Protein AF-A0A383CXU4-F1 (afdb_monomer_lite)

Sequence (228 aa):
MKMREMKRVTFDVVHLIDRSMSAETKAWETLIGTWTAPSATQWEKGAYRRKTITPYTEVFELFDAEGKVIDRQKKPLSIEVINGINYFTIYPPNNEASFPFKIVDGKWYENMRGMLSNNSEKPDQFLVYKKTDQPVFSDKSSFTKKGEDVELVKAIIENYAAGKIDDYLALFTKDAKVTHNNNEPITISELAKTHRVHHEQIAGPVKILSSNYEVVATANGNKYGHAW

Foldseek 3Di:
DDDDDDDDDDDDCPDDDPLVPDPQSVVLVLPAAKWKFADPPDPADQKIKMWHDDVQKIWIFTAHN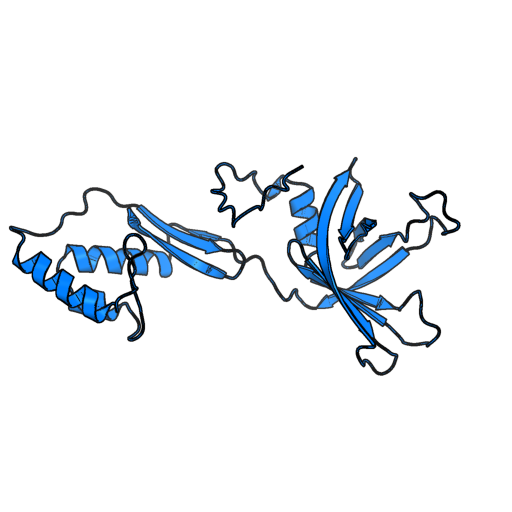VGDTPDIDIWGKGWDQDPNWIWIWTDDVPDIDIWTWDDDPQKIWTADCCCPDPDPGPRPDTGIIHRDGGHPFAQPWDKDQDDDVLVLLVQLVVCLQQLVLVSNLVSDDQADWDDDPPDDIDTSVVVSVVSNVVVVPDPDTRDDPDWGWMWTAGRRGDIDIDID

Structure (mmCIF, N/CA/C/O backbone):
data_AF-A0A383CXU4-F1
#
_entry.id   AF-A0A383CXU4-F1
#
loop_
_atom_site.group_PDB
_atom_site.id
_atom_site.type_symbol
_atom_site.label_atom_id
_atom_site.label_alt_id
_atom_site.label_comp_id
_atom_site.label_asym_id
_atom_site.label_entity_id
_atom_site.label_seq_id
_atom_site.pdbx_PDB_ins_code
_atom_site.Cartn_x
_atom_site.Cartn_y
_atom_site.Cartn_z
_atom_site.occupancy
_atom_site.B_iso_or_equiv
_atom_site.auth_seq_id
_atom_site.auth_comp_id
_atom_site.auth_asym_id
_atom_site.auth_atom_id
_atom_site.pdbx_PDB_model_num
ATOM 1 N N . MET A 1 1 ? -0.195 38.618 -5.626 1.00 40.38 1 MET A N 1
ATOM 2 C CA . MET A 1 1 ? -0.804 37.304 -5.929 1.00 40.38 1 MET A CA 1
ATOM 3 C C . MET A 1 1 ? -0.620 36.423 -4.695 1.00 40.38 1 MET A C 1
ATOM 5 O O . MET A 1 1 ? 0.516 36.138 -4.350 1.00 40.38 1 MET A O 1
ATOM 9 N N . LYS A 1 2 ? -1.681 36.116 -3.934 1.00 39.12 2 LYS A N 1
ATOM 10 C CA . LYS A 1 2 ? -1.573 35.263 -2.732 1.00 39.12 2 LYS A CA 1
ATOM 11 C C . LYS A 1 2 ? -1.639 33.798 -3.173 1.00 39.12 2 LYS A C 1
ATOM 13 O O . LYS A 1 2 ? -2.668 33.392 -3.710 1.00 39.12 2 LYS A O 1
ATOM 18 N N . MET A 1 3 ? -0.566 33.031 -2.967 1.00 41.12 3 MET A N 1
ATOM 19 C CA . MET A 1 3 ? -0.621 31.573 -3.111 1.00 41.12 3 MET A CA 1
ATOM 20 C C . MET A 1 3 ? -1.602 31.013 -2.080 1.00 41.12 3 MET A C 1
ATOM 22 O O . MET A 1 3 ? -1.516 31.341 -0.897 1.00 41.12 3 MET A O 1
ATOM 26 N N . ARG A 1 4 ? -2.566 30.212 -2.540 1.00 47.22 4 ARG A N 1
ATOM 27 C CA . ARG A 1 4 ? -3.475 29.481 -1.656 1.00 47.22 4 ARG A CA 1
ATOM 28 C C . ARG A 1 4 ? -2.710 28.285 -1.099 1.00 47.22 4 ARG A C 1
ATOM 30 O O . ARG A 1 4 ? -2.262 27.433 -1.857 1.00 47.22 4 ARG A O 1
ATOM 37 N N . GLU A 1 5 ? -2.548 28.252 0.213 1.00 42.78 5 GLU A N 1
ATOM 38 C CA . GLU A 1 5 ? -1.997 27.109 0.932 1.00 42.78 5 GLU A CA 1
ATOM 39 C C . GLU A 1 5 ? -3.041 25.981 0.924 1.00 42.78 5 GLU A C 1
ATOM 41 O O . GLU A 1 5 ? -4.148 26.152 1.440 1.00 42.78 5 GLU A O 1
ATOM 46 N N . MET A 1 6 ? -2.728 24.838 0.307 1.00 41.59 6 MET A N 1
ATOM 47 C CA . MET A 1 6 ? -3.562 23.643 0.445 1.00 41.59 6 MET A CA 1
ATOM 48 C C . MET A 1 6 ? -3.281 23.007 1.806 1.00 41.59 6 MET A C 1
ATOM 50 O O . MET A 1 6 ? -2.267 22.340 2.001 1.00 41.59 6 MET A O 1
ATOM 54 N N . LYS A 1 7 ? -4.196 23.209 2.756 1.00 45.53 7 LYS A N 1
ATOM 55 C CA . LYS A 1 7 ? -4.270 22.386 3.969 1.00 45.53 7 LYS A CA 1
ATOM 56 C C . LYS A 1 7 ? -4.818 21.010 3.600 1.00 45.53 7 LYS A C 1
ATOM 58 O O . LYS A 1 7 ? -5.595 20.907 2.655 1.00 45.53 7 LYS A O 1
ATOM 63 N N . ARG A 1 8 ? -4.393 19.978 4.342 1.00 43.72 8 ARG A N 1
ATOM 64 C CA . ARG A 1 8 ? -4.771 18.560 4.189 1.00 43.72 8 ARG A CA 1
ATOM 65 C C . ARG A 1 8 ? -6.205 18.418 3.666 1.00 43.72 8 ARG A C 1
ATOM 67 O O . ARG A 1 8 ? -7.156 18.656 4.404 1.00 43.72 8 ARG A O 1
ATOM 74 N N . VAL A 1 9 ? -6.333 18.055 2.393 1.00 43.28 9 VAL A N 1
ATOM 75 C CA . VAL A 1 9 ? -7.623 17.777 1.764 1.00 43.28 9 VAL A CA 1
ATOM 76 C C . VAL A 1 9 ? -7.917 16.306 2.014 1.00 43.28 9 VAL A C 1
ATOM 78 O O . VAL A 1 9 ? -7.207 15.431 1.520 1.00 43.28 9 VAL A O 1
ATOM 81 N N . THR A 1 10 ? -8.917 16.033 2.844 1.00 41.75 10 THR A N 1
ATOM 82 C CA . THR A 1 10 ? -9.491 14.694 2.957 1.00 41.75 10 THR A CA 1
ATOM 83 C C . THR A 1 10 ? -10.490 14.562 1.820 1.00 41.75 10 THR A C 1
ATOM 85 O O . THR A 1 10 ? -11.458 15.317 1.767 1.00 41.75 10 THR A O 1
ATOM 88 N N . PHE A 1 11 ? -10.221 13.669 0.875 1.00 42.12 11 PHE A N 1
ATOM 89 C CA . PHE A 1 11 ? -11.180 13.333 -0.168 1.00 42.12 11 PHE A CA 1
ATOM 90 C C . PHE A 1 11 ? -11.972 12.115 0.292 1.00 42.12 11 PHE A C 1
ATOM 92 O O . PHE A 1 11 ? -11.375 11.071 0.558 1.00 42.12 11 PHE A O 1
ATOM 99 N N . ASP A 1 12 ? -13.295 12.233 0.345 1.00 40.62 12 ASP A N 1
ATOM 100 C CA . ASP A 1 12 ? -14.159 11.060 0.318 1.00 40.62 12 ASP A CA 1
ATOM 101 C C . ASP A 1 12 ? -14.218 10.570 -1.128 1.00 40.62 12 ASP A C 1
ATOM 103 O O . ASP A 1 12 ? -14.519 11.326 -2.056 1.00 40.62 12 ASP A O 1
ATOM 107 N N . VAL A 1 13 ? -13.869 9.306 -1.351 1.00 45.97 13 VAL A N 1
ATOM 108 C CA . VAL A 1 13 ? -13.960 8.702 -2.681 1.00 45.97 13 VAL A CA 1
ATOM 109 C C . VAL A 1 13 ? -15.434 8.408 -2.957 1.00 45.97 13 VAL A C 1
ATOM 111 O O . VAL A 1 13 ? -15.958 7.380 -2.547 1.00 45.97 13 VAL A O 1
ATOM 114 N N . VAL A 1 14 ? -16.112 9.330 -3.642 1.00 41.16 14 VAL A N 1
ATOM 115 C CA . VAL A 1 14 ? -17.551 9.221 -3.967 1.00 41.16 14 VAL A CA 1
ATOM 116 C C . VAL A 1 14 ? -17.804 8.288 -5.162 1.00 41.16 14 VAL A C 1
ATOM 118 O O . VAL A 1 14 ? -18.899 7.756 -5.329 1.00 41.16 14 VAL A O 1
ATOM 121 N N . HIS A 1 15 ? -16.787 8.056 -5.995 1.00 36.00 15 HIS A N 1
ATOM 122 C CA . HIS A 1 15 ? -16.861 7.153 -7.139 1.00 36.00 15 HIS A CA 1
ATOM 123 C C . HIS A 1 15 ? -15.504 6.475 -7.341 1.00 36.00 15 HIS A C 1
ATOM 125 O O . HIS A 1 15 ? -14.512 7.137 -7.650 1.00 36.00 15 HIS A O 1
ATOM 131 N N . LEU A 1 16 ? -15.449 5.159 -7.144 1.00 47.00 16 LEU A N 1
ATOM 132 C CA . LEU A 1 16 ? -14.298 4.349 -7.519 1.00 47.00 16 LEU A CA 1
ATOM 133 C C . LEU A 1 16 ? -14.639 3.715 -8.869 1.00 47.00 16 LEU A C 1
ATOM 135 O O . LEU A 1 16 ? -15.563 2.909 -8.955 1.00 47.00 16 LEU A O 1
ATOM 139 N N . ILE A 1 17 ? -13.925 4.097 -9.927 1.00 49.59 17 ILE A N 1
ATOM 140 C CA . ILE A 1 17 ? -13.972 3.339 -11.180 1.00 49.59 17 ILE A CA 1
ATOM 141 C C . ILE A 1 17 ? -13.478 1.930 -10.842 1.00 49.59 17 ILE A C 1
ATOM 143 O O . ILE A 1 17 ? -12.536 1.791 -10.054 1.00 49.59 17 ILE A O 1
ATOM 147 N N . ASP A 1 18 ? -14.107 0.896 -11.403 1.00 54.31 18 ASP A N 1
ATOM 148 C CA . ASP A 1 18 ? -13.578 -0.461 -11.308 1.00 54.31 18 ASP A CA 1
ATOM 149 C C . ASP A 1 18 ? -12.102 -0.434 -11.729 1.00 54.31 18 ASP A C 1
ATOM 151 O O . ASP A 1 18 ? -11.756 -0.142 -12.877 1.00 54.31 18 ASP A O 1
ATOM 155 N N . ARG A 1 19 ? -11.226 -0.685 -10.754 1.00 53.38 19 ARG A N 1
ATOM 156 C CA . ARG A 1 19 ? -9.771 -0.650 -10.910 1.00 53.38 19 ARG A CA 1
ATOM 157 C C . ARG A 1 19 ? -9.307 -1.590 -12.022 1.00 53.38 19 ARG A C 1
ATOM 159 O O . ARG A 1 19 ? -8.333 -1.285 -12.704 1.00 53.38 19 ARG A O 1
ATOM 166 N N . SER A 1 20 ? -10.061 -2.659 -12.286 1.00 55.91 20 SER A N 1
ATOM 167 C CA . SER A 1 20 ? -9.798 -3.597 -13.378 1.00 55.91 20 SER A CA 1
ATOM 168 C C . SER A 1 20 ? -10.057 -3.016 -14.780 1.00 55.91 20 SER A C 1
ATOM 170 O O . SER A 1 20 ? -9.656 -3.622 -15.780 1.00 55.91 20 SER A O 1
ATOM 172 N N . MET A 1 21 ? -10.673 -1.833 -14.888 1.00 63.06 21 MET A N 1
ATOM 173 C CA . MET A 1 21 ? -10.934 -1.156 -16.163 1.00 63.06 21 MET A CA 1
ATOM 174 C C . MET A 1 21 ? -9.994 0.018 -16.467 1.00 63.06 21 MET A C 1
ATOM 176 O O . MET A 1 21 ? -9.895 0.405 -17.630 1.00 63.06 21 MET A O 1
ATOM 180 N N . SER A 1 22 ? -9.275 0.572 -15.484 1.00 78.00 22 SER A N 1
ATOM 181 C CA . SER A 1 22 ? -8.334 1.680 -15.728 1.00 78.00 22 SER A CA 1
ATOM 182 C C . SER A 1 22 ? -7.013 1.159 -16.298 1.00 78.00 22 SER A C 1
ATOM 184 O O . SER A 1 22 ? -6.360 0.284 -15.722 1.00 78.00 22 SER A O 1
ATOM 186 N N . ALA A 1 23 ? -6.601 1.717 -17.438 1.00 81.88 23 ALA A N 1
ATOM 187 C CA . ALA A 1 23 ? -5.325 1.389 -18.067 1.00 81.88 23 ALA A CA 1
ATOM 188 C C . ALA A 1 23 ? -4.143 1.789 -17.168 1.00 81.88 23 ALA A C 1
ATOM 190 O O . ALA A 1 23 ? -3.175 1.042 -17.045 1.00 81.88 23 ALA A O 1
ATOM 191 N N . GLU A 1 24 ? -4.265 2.918 -16.472 1.00 83.81 24 GLU A N 1
ATOM 192 C CA . GLU A 1 24 ? -3.296 3.416 -15.498 1.00 83.81 24 GLU A CA 1
ATOM 193 C C . GLU A 1 24 ? -3.187 2.473 -14.303 1.00 83.81 24 GLU A C 1
ATOM 195 O O . GLU A 1 24 ? -2.087 2.196 -13.838 1.00 83.81 24 GLU A O 1
ATOM 200 N N . THR A 1 25 ? -4.311 1.934 -13.825 1.00 81.12 25 THR A N 1
ATOM 201 C CA . THR A 1 25 ? -4.311 0.988 -12.702 1.00 81.12 25 THR A CA 1
ATOM 202 C C . THR A 1 25 ? -3.597 -0.311 -13.077 1.00 81.12 25 THR A C 1
ATOM 204 O O . THR A 1 25 ? -2.716 -0.752 -12.343 1.00 81.12 25 THR A O 1
ATOM 207 N N . LYS A 1 26 ? -3.856 -0.859 -14.272 1.00 84.44 26 LYS A N 1
ATOM 208 C CA . LYS A 1 26 ? -3.106 -2.017 -14.801 1.00 84.44 26 LYS A CA 1
ATOM 209 C C . LYS A 1 26 ? -1.617 -1.711 -14.983 1.00 84.44 26 LYS A C 1
ATOM 211 O O . LYS A 1 26 ? -0.756 -2.543 -14.689 1.00 84.44 26 LYS A O 1
ATOM 216 N N . ALA A 1 27 ? -1.287 -0.513 -15.462 1.00 88.88 27 ALA A N 1
ATOM 217 C CA . ALA A 1 27 ? 0.099 -0.082 -15.600 1.00 88.88 27 ALA A CA 1
ATOM 218 C C . ALA A 1 27 ? 0.795 0.021 -14.228 1.00 88.88 27 ALA A C 1
ATOM 220 O O . ALA A 1 27 ? 1.923 -0.449 -14.085 1.00 88.88 27 ALA A O 1
ATOM 221 N N . TRP A 1 28 ? 0.111 0.531 -13.199 1.00 88.50 28 TRP A N 1
ATOM 222 C CA . TRP A 1 28 ? 0.608 0.538 -11.821 1.00 88.50 28 TRP A CA 1
ATOM 223 C C . TRP A 1 28 ? 0.833 -0.872 -11.275 1.00 88.50 28 TRP A C 1
ATOM 225 O O . TRP A 1 28 ? 1.916 -1.150 -10.765 1.00 88.50 28 TRP A O 1
ATOM 235 N N . GLU A 1 29 ? -0.141 -1.773 -11.411 1.00 86.50 29 GLU A N 1
ATOM 236 C CA . GLU A 1 29 ? -0.037 -3.161 -10.934 1.00 86.50 29 GLU A CA 1
ATOM 237 C C . GLU A 1 29 ? 1.183 -3.886 -11.517 1.00 86.50 29 GLU A C 1
ATOM 239 O O . GLU A 1 29 ? 1.868 -4.634 -10.817 1.00 86.50 29 GLU A O 1
ATOM 244 N N . THR A 1 30 ? 1.493 -3.633 -12.792 1.00 89.31 30 THR A N 1
ATOM 245 C CA . THR A 1 30 ? 2.661 -4.233 -13.450 1.00 89.31 30 THR A CA 1
ATOM 246 C C . THR A 1 30 ? 3.982 -3.576 -13.039 1.00 89.31 30 THR A C 1
ATOM 248 O O . THR A 1 30 ? 4.974 -4.291 -12.865 1.00 89.31 30 THR A O 1
ATOM 251 N N . LEU A 1 31 ? 4.008 -2.247 -12.859 1.00 91.44 31 LEU A N 1
ATOM 252 C CA . LEU A 1 31 ? 5.214 -1.471 -12.542 1.00 91.44 31 LEU A CA 1
ATOM 253 C C . LEU A 1 31 ? 5.615 -1.527 -11.064 1.00 91.44 31 LEU A C 1
ATOM 255 O O . LEU A 1 31 ? 6.802 -1.427 -10.758 1.00 91.44 31 LEU A O 1
ATOM 259 N N . ILE A 1 32 ? 4.678 -1.716 -10.135 1.00 91.12 32 ILE A N 1
ATOM 260 C CA . ILE A 1 32 ? 4.995 -1.819 -8.705 1.00 91.12 32 ILE A CA 1
ATOM 261 C C . ILE A 1 32 ? 5.943 -3.007 -8.445 1.00 91.12 32 ILE A C 1
ATOM 263 O O . ILE A 1 32 ? 5.753 -4.138 -8.916 1.00 91.12 32 ILE A O 1
ATOM 267 N N . GLY A 1 33 ? 7.001 -2.739 -7.681 1.00 91.12 33 GLY A N 1
ATOM 268 C CA . GLY A 1 33 ? 8.085 -3.683 -7.411 1.00 91.12 33 GLY A CA 1
ATOM 269 C C . GLY A 1 33 ? 9.440 -2.998 -7.361 1.00 91.12 33 GLY A C 1
ATOM 270 O O . GLY A 1 33 ? 9.536 -1.780 -7.523 1.00 91.12 33 GLY A O 1
ATOM 271 N N . THR A 1 34 ? 10.490 -3.791 -7.172 1.00 92.69 34 THR A N 1
ATOM 272 C CA . THR A 1 34 ? 11.856 -3.299 -7.330 1.00 92.69 34 THR A CA 1
ATOM 273 C C . THR A 1 34 ? 12.514 -3.885 -8.558 1.00 92.69 34 THR A C 1
ATOM 275 O O . THR A 1 34 ? 12.357 -5.058 -8.910 1.00 92.69 34 THR A O 1
ATOM 278 N N . TRP A 1 35 ? 13.265 -3.010 -9.202 1.00 94.06 35 TRP A N 1
ATOM 279 C CA . TRP A 1 35 ? 13.789 -3.184 -10.532 1.00 94.06 35 TRP A CA 1
ATOM 280 C C . TRP A 1 35 ? 15.269 -2.833 -10.527 1.00 94.06 35 TRP A C 1
ATOM 282 O O . TRP A 1 35 ? 15.650 -1.760 -10.062 1.00 94.06 35 TRP A O 1
ATOM 292 N N . THR A 1 36 ? 16.113 -3.709 -11.066 1.00 91.94 36 THR A N 1
ATOM 293 C CA . THR A 1 36 ? 17.565 -3.495 -11.138 1.00 91.94 36 THR A CA 1
ATOM 294 C C . THR A 1 36 ? 18.041 -3.503 -12.583 1.00 91.94 36 THR A C 1
ATOM 296 O O . THR A 1 36 ? 17.656 -4.372 -13.365 1.00 91.94 36 THR A O 1
ATOM 299 N N . ALA A 1 37 ? 18.909 -2.556 -12.926 1.00 90.25 37 ALA A N 1
ATOM 300 C CA . ALA A 1 37 ? 19.588 -2.486 -14.216 1.00 90.25 37 ALA A CA 1
ATOM 301 C C . ALA A 1 37 ? 21.071 -2.134 -14.013 1.00 90.25 37 ALA A C 1
ATOM 303 O O . ALA A 1 37 ? 21.417 -1.530 -12.994 1.00 90.25 37 ALA A O 1
ATOM 304 N N . PRO A 1 38 ? 21.957 -2.451 -14.969 1.00 84.94 38 PRO A N 1
ATOM 305 C CA . PRO A 1 38 ? 23.298 -1.873 -15.004 1.00 84.94 38 PRO A CA 1
ATOM 306 C C . PRO A 1 38 ? 23.243 -0.339 -15.039 1.00 84.94 38 PRO A C 1
ATOM 308 O O . PRO A 1 38 ? 22.286 0.249 -15.554 1.00 84.94 38 PRO A O 1
ATOM 311 N N . SER A 1 39 ? 24.267 0.333 -14.512 1.00 76.38 39 SER A N 1
ATOM 312 C CA . SER A 1 39 ? 24.343 1.786 -14.641 1.00 76.38 39 SER A CA 1
ATOM 313 C C . SER A 1 39 ? 24.715 2.189 -16.072 1.00 76.38 39 SER A C 1
ATOM 315 O O . SER A 1 39 ? 25.775 1.829 -16.563 1.00 76.38 39 SER A O 1
ATOM 317 N N . ALA A 1 40 ? 23.859 2.966 -16.743 1.00 62.44 40 ALA A N 1
ATOM 318 C CA . ALA A 1 40 ? 24.119 3.522 -18.076 1.00 62.44 40 ALA A CA 1
ATOM 319 C C . ALA A 1 40 ? 25.091 4.714 -18.098 1.00 62.44 40 ALA A C 1
ATOM 321 O O . ALA A 1 40 ? 25.490 5.146 -19.173 1.00 62.44 40 ALA A O 1
ATOM 322 N N . THR A 1 41 ? 25.427 5.291 -16.941 1.00 56.84 41 THR A N 1
ATOM 323 C CA . THR A 1 41 ? 26.083 6.610 -16.856 1.00 56.84 41 THR A CA 1
ATOM 324 C C . THR A 1 41 ? 27.365 6.615 -16.029 1.00 56.84 41 THR A C 1
ATOM 326 O O . THR A 1 41 ? 27.919 7.687 -15.801 1.00 56.84 41 THR A O 1
ATOM 329 N N . GLN A 1 42 ? 27.839 5.460 -15.550 1.00 53.72 42 GLN A N 1
ATOM 330 C CA . GLN A 1 42 ? 29.066 5.392 -14.755 1.00 53.72 42 GLN A CA 1
ATOM 331 C C . GLN A 1 42 ? 30.199 4.680 -15.483 1.00 53.72 42 GLN A C 1
ATOM 333 O O . GLN A 1 42 ? 30.003 3.697 -16.191 1.00 53.72 42 GLN A O 1
ATOM 338 N N . TRP A 1 43 ? 31.394 5.219 -15.258 1.00 52.22 43 TRP A N 1
ATOM 339 C CA . TRP A 1 43 ? 32.672 4.780 -15.810 1.00 52.22 43 TRP A CA 1
ATOM 340 C C . TRP A 1 43 ? 33.191 3.482 -15.169 1.00 52.22 43 TRP A C 1
ATOM 342 O O . TRP A 1 43 ? 34.141 2.885 -15.669 1.00 52.22 43 TRP A O 1
ATOM 352 N N . GLU A 1 44 ? 32.559 3.026 -14.084 1.00 59.50 44 GLU A N 1
ATOM 353 C CA . GLU A 1 44 ? 32.938 1.823 -13.347 1.00 59.50 44 GLU A CA 1
ATOM 354 C C . GLU A 1 44 ? 32.170 0.596 -13.840 1.00 59.50 44 GLU A C 1
ATOM 356 O O . GLU A 1 44 ? 30.944 0.481 -13.733 1.00 59.50 44 GLU A O 1
ATOM 361 N N . LYS A 1 45 ? 32.921 -0.363 -14.380 1.00 71.38 45 LYS A N 1
ATOM 362 C CA . LYS A 1 45 ? 32.395 -1.657 -14.807 1.00 71.38 45 LYS A CA 1
ATOM 363 C C . LYS A 1 45 ? 31.881 -2.424 -13.585 1.00 71.38 45 LYS A C 1
ATOM 365 O O . LYS A 1 45 ? 32.672 -2.841 -12.751 1.00 71.38 45 LYS A O 1
ATOM 370 N N . GLY A 1 46 ? 30.573 -2.667 -13.530 1.00 72.31 46 GLY A N 1
ATOM 371 C CA . GLY A 1 46 ? 29.929 -3.419 -12.445 1.00 72.31 46 GLY A CA 1
ATOM 372 C C . GLY A 1 46 ? 28.954 -2.594 -11.607 1.00 72.31 46 GLY A C 1
ATOM 373 O O . GLY A 1 46 ? 28.111 -3.181 -10.936 1.00 72.31 46 GLY A O 1
ATOM 374 N N . ALA A 1 47 ? 28.992 -1.262 -11.716 1.00 82.56 47 ALA A N 1
ATOM 375 C CA . ALA A 1 47 ? 28.014 -0.394 -11.076 1.00 82.56 47 ALA A CA 1
ATOM 376 C C . ALA A 1 47 ? 26.589 -0.663 -11.589 1.00 82.56 47 ALA A C 1
ATOM 378 O O . ALA A 1 47 ? 26.350 -0.910 -12.782 1.00 82.56 47 ALA A O 1
ATOM 379 N N . TYR A 1 48 ? 25.612 -0.573 -10.692 1.00 87.75 48 TYR A N 1
ATOM 380 C CA . TYR A 1 48 ? 24.215 -0.866 -10.998 1.00 87.75 48 TYR A CA 1
ATOM 381 C C . TYR A 1 48 ? 23.266 0.114 -10.316 1.00 87.75 48 TYR A C 1
ATOM 383 O O . TYR A 1 48 ? 23.618 0.839 -9.391 1.00 87.75 48 TYR A O 1
ATOM 391 N N . ARG A 1 49 ? 22.032 0.161 -10.809 1.00 90.88 49 ARG A N 1
ATOM 392 C CA . ARG A 1 49 ? 20.965 1.022 -10.299 1.00 90.88 49 ARG A CA 1
ATOM 393 C C . ARG A 1 49 ? 19.758 0.197 -9.903 1.00 90.88 49 ARG A C 1
ATOM 395 O O . ARG A 1 49 ? 19.459 -0.822 -10.530 1.00 90.88 49 ARG A O 1
ATOM 402 N N . ARG A 1 50 ? 19.037 0.677 -8.899 1.00 92.12 50 ARG A N 1
ATOM 403 C CA . ARG A 1 50 ? 17.802 0.087 -8.397 1.00 92.12 50 ARG A CA 1
ATOM 404 C C . ARG A 1 50 ? 16.703 1.139 -8.366 1.00 92.12 50 ARG A C 1
ATOM 406 O O . ARG A 1 50 ? 16.941 2.279 -7.982 1.00 92.12 50 ARG A O 1
ATOM 413 N N . LYS A 1 51 ? 15.505 0.745 -8.777 1.00 93.25 51 LYS A N 1
ATOM 414 C CA . LYS A 1 51 ? 14.282 1.533 -8.653 1.00 93.25 51 LYS A CA 1
ATOM 415 C C . LYS A 1 51 ? 13.266 0.719 -7.873 1.00 93.25 51 LYS A C 1
ATOM 417 O O . LYS A 1 51 ? 12.852 -0.333 -8.349 1.00 93.25 51 LYS A O 1
ATOM 422 N N . THR A 1 52 ? 12.864 1.199 -6.705 1.00 93.38 52 THR A N 1
ATOM 423 C CA . THR A 1 52 ? 11.725 0.651 -5.960 1.00 93.38 52 THR A CA 1
ATOM 424 C C . THR A 1 52 ? 10.516 1.537 -6.217 1.00 93.38 52 THR A C 1
ATOM 426 O O . THR A 1 52 ? 10.519 2.718 -5.865 1.00 93.38 52 THR A O 1
ATOM 429 N N . ILE A 1 53 ? 9.495 0.962 -6.847 1.00 92.44 53 ILE A N 1
ATOM 430 C CA . ILE A 1 53 ? 8.261 1.645 -7.226 1.00 92.44 53 ILE A CA 1
ATOM 431 C C . ILE A 1 53 ? 7.138 1.245 -6.272 1.00 92.44 53 ILE A C 1
ATOM 433 O O . ILE A 1 53 ? 6.806 0.064 -6.137 1.00 92.44 53 ILE A O 1
ATOM 437 N N . THR A 1 54 ? 6.530 2.247 -5.643 1.00 86.25 54 THR A N 1
ATOM 438 C CA . THR A 1 54 ? 5.276 2.140 -4.883 1.00 86.25 54 THR A CA 1
ATOM 439 C C . THR A 1 54 ? 4.244 3.087 -5.498 1.00 86.25 54 THR A C 1
ATOM 441 O O . THR A 1 54 ? 4.632 3.957 -6.287 1.00 86.25 54 THR A O 1
ATOM 444 N N . PRO A 1 55 ? 2.948 2.997 -5.138 1.00 83.31 55 PRO A N 1
ATOM 445 C CA . PRO A 1 55 ? 1.971 3.977 -5.598 1.00 83.31 55 PRO A CA 1
ATOM 446 C C . PRO A 1 55 ? 2.471 5.408 -5.369 1.00 83.31 55 PRO A C 1
ATOM 448 O O . PRO A 1 55 ? 2.827 5.789 -4.251 1.00 83.31 55 PRO A O 1
ATOM 451 N N . TYR A 1 56 ? 2.538 6.166 -6.460 1.00 85.88 56 TYR A N 1
ATOM 452 C CA . TYR A 1 56 ? 2.932 7.574 -6.511 1.00 85.88 56 TYR A CA 1
ATOM 453 C C . TYR A 1 56 ? 4.369 7.917 -6.095 1.00 85.88 56 TYR A C 1
ATOM 455 O O . TYR A 1 56 ? 4.680 9.083 -5.846 1.00 85.88 56 TYR A O 1
ATOM 463 N N . THR A 1 57 ? 5.267 6.940 -5.964 1.00 88.94 57 THR A N 1
ATOM 464 C CA . THR A 1 57 ? 6.644 7.195 -5.520 1.00 88.94 57 THR A CA 1
ATOM 465 C C . THR A 1 57 ? 7.648 6.271 -6.200 1.00 88.94 57 THR A C 1
ATOM 467 O O . THR A 1 57 ? 7.456 5.060 -6.266 1.00 88.94 57 THR A O 1
ATOM 470 N N . GLU A 1 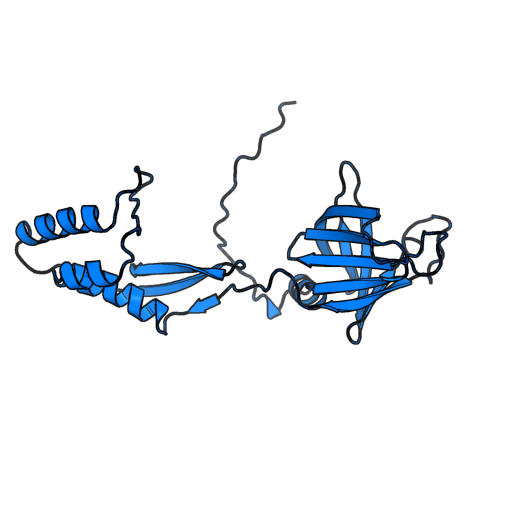58 ? 8.770 6.853 -6.614 1.00 92.69 58 GLU A N 1
ATOM 471 C CA . GLU A 1 58 ? 10.004 6.152 -6.964 1.00 92.69 58 GLU A CA 1
ATOM 472 C C . GLU A 1 58 ? 11.050 6.378 -5.860 1.00 92.69 58 GLU A C 1
ATOM 474 O O . GLU A 1 58 ? 11.284 7.509 -5.422 1.00 92.69 58 GLU A O 1
ATOM 479 N N . VAL A 1 59 ? 11.720 5.307 -5.435 1.00 93.25 59 VAL A N 1
ATOM 480 C CA . VAL A 1 59 ? 13.019 5.384 -4.757 1.00 93.25 59 VAL A CA 1
ATOM 481 C C . VAL A 1 59 ? 14.079 4.888 -5.731 1.00 93.25 59 VAL A C 1
ATOM 483 O O . VAL A 1 59 ? 14.100 3.710 -6.079 1.00 93.25 59 VAL A O 1
ATOM 486 N N . PHE A 1 60 ? 14.942 5.796 -6.172 1.00 92.06 60 PHE A N 1
ATOM 487 C CA . PHE A 1 60 ? 16.078 5.506 -7.034 1.00 92.06 60 PHE A CA 1
ATOM 488 C C . PHE A 1 60 ? 17.346 5.395 -6.196 1.00 92.06 60 PHE A C 1
ATOM 490 O O . PHE A 1 60 ? 17.626 6.267 -5.373 1.00 92.06 60 PHE A O 1
ATOM 497 N N . GLU A 1 61 ? 18.127 4.351 -6.433 1.00 91.94 61 GLU A N 1
ATOM 498 C CA . GLU A 1 61 ? 19.409 4.112 -5.783 1.00 91.94 61 GLU A CA 1
ATOM 499 C C . GLU A 1 61 ? 20.461 3.737 -6.825 1.00 91.94 61 GLU A C 1
ATOM 501 O O . GLU A 1 61 ? 20.198 2.962 -7.750 1.00 91.94 61 GLU A O 1
ATOM 506 N N . LEU A 1 62 ? 21.661 4.277 -6.658 1.00 90.69 62 LEU A N 1
ATOM 507 C CA . LEU A 1 62 ? 22.835 3.961 -7.459 1.00 90.69 62 LEU A CA 1
ATOM 508 C C . LEU A 1 62 ? 23.876 3.293 -6.568 1.00 90.69 62 LEU A C 1
ATOM 510 O O . LEU A 1 62 ? 24.123 3.765 -5.460 1.00 90.69 62 LEU A O 1
ATOM 514 N N . PHE A 1 63 ? 24.485 2.224 -7.066 1.00 86.25 63 PHE A N 1
ATOM 515 C CA . PHE A 1 63 ? 25.467 1.418 -6.356 1.00 86.25 63 PHE A CA 1
ATOM 516 C C . PHE A 1 63 ? 26.771 1.350 -7.149 1.00 86.25 63 PHE A C 1
ATOM 518 O O . PHE A 1 63 ? 26.730 1.283 -8.382 1.00 86.25 63 PHE A O 1
ATOM 525 N N . ASP A 1 64 ? 27.903 1.337 -6.445 1.00 82.06 64 ASP A N 1
ATOM 526 C CA . ASP A 1 64 ? 29.197 0.972 -7.035 1.00 82.06 64 ASP A CA 1
ATOM 527 C C . ASP A 1 64 ? 29.264 -0.537 -7.329 1.00 82.06 64 ASP A C 1
ATOM 529 O O . ASP A 1 64 ? 28.295 -1.282 -7.125 1.00 82.06 64 ASP A O 1
ATOM 533 N N . ALA A 1 65 ? 30.395 -0.991 -7.873 1.00 80.31 65 ALA A N 1
ATOM 534 C CA . ALA A 1 65 ? 30.604 -2.398 -8.209 1.00 80.31 65 ALA A CA 1
ATOM 535 C C . ALA A 1 65 ? 30.614 -3.309 -6.965 1.00 80.31 65 ALA A C 1
ATOM 537 O O . ALA A 1 65 ? 30.288 -4.493 -7.064 1.00 80.31 65 ALA A O 1
ATOM 538 N N . GLU A 1 66 ? 30.939 -2.756 -5.798 1.00 78.75 66 GLU A N 1
ATOM 539 C CA . GLU A 1 66 ? 30.982 -3.431 -4.503 1.00 78.75 66 GLU A CA 1
ATOM 540 C C . GLU A 1 66 ? 29.613 -3.458 -3.796 1.00 78.75 66 GLU A C 1
ATOM 542 O O . GLU A 1 66 ? 29.460 -4.113 -2.763 1.00 78.75 66 GLU A O 1
ATOM 547 N N . GLY A 1 67 ? 28.597 -2.786 -4.352 1.00 78.88 67 GLY A N 1
ATOM 548 C CA . GLY A 1 67 ? 27.235 -2.761 -3.819 1.00 78.88 67 GLY A CA 1
ATOM 549 C C . GLY A 1 67 ? 27.002 -1.720 -2.721 1.00 78.88 67 GLY A C 1
ATOM 550 O O . GLY A 1 67 ? 26.004 -1.795 -1.998 1.00 78.88 67 GLY A O 1
ATOM 551 N N . LYS A 1 68 ? 27.883 -0.729 -2.578 1.00 84.62 68 LYS A N 1
ATOM 552 C CA . LYS A 1 68 ? 27.682 0.419 -1.692 1.00 84.62 68 LYS A CA 1
ATOM 553 C C . LYS A 1 68 ? 26.862 1.489 -2.406 1.00 84.62 68 LYS A C 1
ATOM 555 O O . LYS A 1 68 ? 27.073 1.801 -3.574 1.00 84.62 68 LYS A O 1
ATOM 560 N N . VAL A 1 69 ? 25.919 2.081 -1.675 1.00 87.56 69 VAL A N 1
ATOM 561 C CA . VAL A 1 69 ? 25.073 3.167 -2.185 1.00 87.56 69 VAL A CA 1
ATOM 562 C C . VAL A 1 69 ? 25.923 4.416 -2.435 1.00 87.56 69 VAL A C 1
ATOM 564 O O . VAL A 1 69 ? 26.507 4.972 -1.505 1.00 87.56 69 VAL A O 1
ATOM 567 N N . ILE A 1 70 ? 25.951 4.860 -3.688 1.00 90.25 70 ILE A N 1
ATOM 568 C CA . ILE A 1 70 ? 26.572 6.110 -4.140 1.00 90.25 70 ILE A CA 1
ATOM 569 C C . ILE A 1 70 ? 25.564 7.257 -4.062 1.00 90.25 70 ILE A C 1
ATOM 571 O O . ILE A 1 70 ? 25.898 8.355 -3.627 1.00 90.25 70 ILE A O 1
ATOM 575 N N . ASP A 1 71 ? 24.328 7.006 -4.492 1.00 89.12 71 ASP A N 1
ATOM 576 C CA . ASP A 1 71 ? 23.262 8.005 -4.522 1.00 89.12 71 ASP A CA 1
ATOM 577 C C . ASP A 1 71 ? 21.918 7.359 -4.196 1.00 89.12 71 ASP A C 1
ATOM 579 O O . ASP A 1 71 ? 21.671 6.193 -4.516 1.00 89.12 71 ASP A O 1
ATOM 583 N N . ARG A 1 72 ? 21.044 8.133 -3.557 1.00 92.06 72 ARG A N 1
ATOM 584 C CA . ARG A 1 72 ? 19.691 7.723 -3.208 1.00 92.06 72 ARG A CA 1
ATOM 585 C C . ARG A 1 72 ? 18.748 8.910 -3.255 1.00 92.06 72 ARG A C 1
ATOM 587 O O . ARG A 1 72 ? 18.883 9.863 -2.492 1.00 92.06 72 ARG A O 1
ATOM 594 N N . GLN A 1 73 ? 17.719 8.798 -4.084 1.00 89.50 73 GLN A N 1
ATOM 595 C CA . GLN A 1 73 ? 16.717 9.836 -4.282 1.00 89.50 73 GLN A CA 1
ATOM 596 C C . GLN A 1 73 ? 15.317 9.248 -4.131 1.00 89.50 73 GLN A C 1
ATOM 598 O O . GLN A 1 73 ? 15.030 8.160 -4.620 1.00 89.50 73 GLN A O 1
ATOM 603 N N . LYS A 1 74 ? 14.423 9.989 -3.476 1.00 90.62 74 LYS A N 1
ATOM 604 C CA . LYS A 1 74 ? 12.993 9.677 -3.426 1.00 90.62 74 LYS A CA 1
ATOM 605 C C . LYS A 1 74 ? 12.239 10.750 -4.196 1.00 90.62 74 LYS A C 1
ATOM 607 O O . LYS A 1 74 ? 12.414 11.932 -3.906 1.00 90.62 74 LYS A O 1
ATOM 612 N N . LYS A 1 75 ? 11.418 10.346 -5.162 1.00 88.69 75 LYS A N 1
ATOM 613 C CA . LYS A 1 75 ? 10.698 11.251 -6.064 1.00 88.69 75 LYS A CA 1
ATOM 614 C C . LYS A 1 75 ? 9.219 10.876 -6.114 1.00 88.69 75 LYS A C 1
ATOM 616 O O . LYS A 1 75 ? 8.910 9.683 -6.143 1.00 88.69 75 LYS A O 1
ATOM 621 N N . PRO A 1 76 ? 8.301 11.855 -6.149 1.00 90.81 76 PRO A N 1
ATOM 622 C CA . PRO A 1 76 ? 6.942 11.603 -6.596 1.00 90.81 76 PRO A CA 1
ATOM 623 C C . PRO A 1 76 ? 6.956 11.041 -8.021 1.00 90.81 76 PRO A C 1
ATOM 625 O O . PRO A 1 76 ? 7.803 11.423 -8.834 1.00 90.81 76 PRO A O 1
ATOM 628 N N . LEU A 1 77 ? 6.016 10.143 -8.293 1.00 91.06 77 LEU A N 1
ATOM 629 C CA . LEU A 1 77 ? 5.859 9.439 -9.561 1.00 91.06 77 LEU A CA 1
ATOM 630 C C . LEU A 1 77 ? 4.386 9.478 -9.980 1.00 91.06 77 LEU A C 1
ATOM 632 O O . LEU A 1 77 ? 3.507 9.277 -9.146 1.00 91.06 77 LEU A O 1
ATOM 636 N N . SER A 1 78 ? 4.106 9.678 -11.258 1.00 92.12 78 SER A N 1
ATOM 637 C CA . SER A 1 78 ? 2.787 9.444 -11.854 1.00 92.12 78 SER A CA 1
ATOM 638 C C . SER A 1 78 ? 2.906 8.474 -13.029 1.00 92.12 78 SER A C 1
ATOM 640 O O . SER A 1 78 ? 4.002 8.258 -13.552 1.00 92.12 78 SER A O 1
ATOM 642 N N . ILE A 1 79 ? 1.783 7.863 -13.410 1.00 90.94 79 ILE A N 1
ATOM 643 C CA . ILE A 1 79 ? 1.656 7.068 -14.632 1.00 90.94 79 ILE A CA 1
ATOM 644 C C . ILE A 1 79 ? 0.511 7.648 -15.449 1.00 90.94 79 ILE A C 1
ATOM 646 O O . ILE A 1 79 ? -0.543 7.958 -14.894 1.00 90.94 79 ILE A O 1
ATOM 650 N N . GLU A 1 80 ? 0.719 7.737 -16.754 1.00 89.69 80 GLU A N 1
ATOM 651 C CA . GLU A 1 80 ? -0.294 8.109 -17.734 1.00 89.69 80 GLU A CA 1
ATOM 652 C C . GLU A 1 80 ? -0.259 7.114 -18.899 1.00 89.69 80 GLU A C 1
ATOM 654 O O . GLU A 1 80 ? 0.800 6.578 -19.236 1.00 89.69 80 GLU A O 1
ATOM 659 N N . VAL A 1 81 ? -1.411 6.846 -19.516 1.00 87.12 81 VAL A N 1
ATOM 660 C CA . VAL A 1 81 ? -1.498 6.011 -20.720 1.00 87.12 81 VAL A CA 1
ATOM 661 C C . VAL A 1 81 ? -2.026 6.854 -21.874 1.00 87.12 81 VAL A C 1
ATOM 663 O O . VAL A 1 81 ? -3.215 7.149 -21.950 1.00 87.12 81 VAL A O 1
ATOM 666 N N . ILE A 1 82 ? -1.144 7.219 -22.806 1.00 84.19 82 ILE A N 1
ATOM 667 C CA . ILE A 1 82 ? -1.482 8.056 -23.964 1.00 84.19 82 ILE A CA 1
ATOM 668 C C . ILE A 1 82 ? -1.420 7.187 -25.215 1.00 84.19 82 ILE A C 1
ATOM 670 O O . ILE A 1 82 ? -0.375 6.623 -25.533 1.00 84.19 82 ILE A O 1
ATOM 674 N N . ASN A 1 83 ? -2.539 7.063 -25.936 1.00 84.44 83 ASN A N 1
ATOM 675 C CA . ASN A 1 83 ? -2.634 6.267 -27.169 1.00 84.44 83 ASN A CA 1
ATOM 676 C C . ASN A 1 83 ? -2.106 4.821 -27.014 1.00 84.44 83 ASN A C 1
ATOM 678 O O . ASN A 1 83 ? -1.495 4.269 -27.927 1.00 84.44 83 ASN A O 1
ATOM 682 N N . GLY A 1 84 ? -2.320 4.211 -25.842 1.00 82.75 84 GLY A N 1
ATOM 683 C CA . GLY A 1 84 ? -1.873 2.846 -25.534 1.00 82.75 84 GLY A CA 1
ATOM 684 C C . GLY A 1 84 ? -0.385 2.707 -25.190 1.00 82.75 84 GLY A C 1
ATOM 685 O O . GLY A 1 84 ? 0.096 1.585 -25.028 1.00 82.75 84 GLY A O 1
ATOM 686 N N . ILE A 1 85 ? 0.346 3.817 -25.069 1.00 85.25 85 ILE A N 1
ATOM 687 C CA . ILE A 1 85 ? 1.732 3.851 -24.600 1.00 85.25 85 ILE A CA 1
ATOM 688 C C . ILE A 1 85 ? 1.725 4.276 -23.133 1.00 85.25 85 ILE A C 1
ATOM 690 O O . ILE A 1 85 ? 1.133 5.298 -22.784 1.00 85.25 85 ILE A O 1
ATOM 694 N N . ASN A 1 86 ? 2.390 3.498 -22.281 1.00 91.81 86 ASN A N 1
ATOM 695 C CA . ASN A 1 86 ? 2.528 3.840 -20.872 1.00 91.81 86 ASN A CA 1
ATOM 696 C C . ASN A 1 86 ? 3.676 4.832 -20.696 1.00 91.81 86 ASN A C 1
ATOM 698 O O . ASN A 1 86 ? 4.783 4.617 -21.194 1.00 91.81 86 ASN A O 1
ATOM 702 N N . TYR A 1 87 ? 3.418 5.874 -19.925 1.00 90.50 87 TYR A N 1
ATOM 703 C CA . TYR A 1 87 ? 4.382 6.873 -19.507 1.00 90.50 87 TYR A CA 1
ATOM 704 C C . TYR A 1 87 ? 4.476 6.854 -17.998 1.00 90.50 87 TYR A C 1
ATOM 706 O O . TYR A 1 87 ? 3.460 6.751 -17.315 1.00 90.50 87 TYR A O 1
ATOM 714 N N . PHE A 1 88 ? 5.689 6.959 -17.475 1.00 91.62 88 PHE A N 1
ATOM 715 C CA . PHE A 1 88 ? 5.876 7.311 -16.080 1.00 91.62 88 PHE A CA 1
ATOM 716 C C . PHE A 1 88 ? 6.568 8.664 -16.008 1.00 91.62 88 PHE A C 1
ATOM 718 O O . PHE A 1 88 ? 7.480 8.944 -16.789 1.00 91.62 88 PHE A O 1
ATOM 725 N N . THR A 1 89 ? 6.144 9.493 -15.063 1.00 90.94 89 THR A N 1
ATOM 726 C CA . THR A 1 89 ? 6.695 10.831 -14.873 1.00 90.94 89 THR A CA 1
ATOM 727 C C . THR A 1 89 ? 7.202 10.976 -13.451 1.00 90.94 89 THR A C 1
ATOM 729 O O . THR A 1 89 ? 6.447 10.794 -12.499 1.00 90.94 89 THR A O 1
ATOM 732 N N . ILE A 1 90 ? 8.484 11.305 -13.296 1.00 91.50 90 ILE A N 1
ATOM 733 C CA . ILE A 1 90 ? 9.078 11.645 -11.999 1.00 91.50 90 ILE A CA 1
ATOM 734 C C . ILE A 1 90 ? 9.131 13.161 -11.817 1.00 91.50 90 ILE A C 1
ATOM 736 O O . ILE A 1 90 ? 9.402 13.903 -12.764 1.00 91.50 90 ILE A O 1
ATOM 740 N N . TYR A 1 91 ? 8.955 13.601 -10.572 1.00 87.19 91 TYR A N 1
ATOM 741 C CA . TYR A 1 91 ? 8.930 15.018 -10.194 1.00 87.19 91 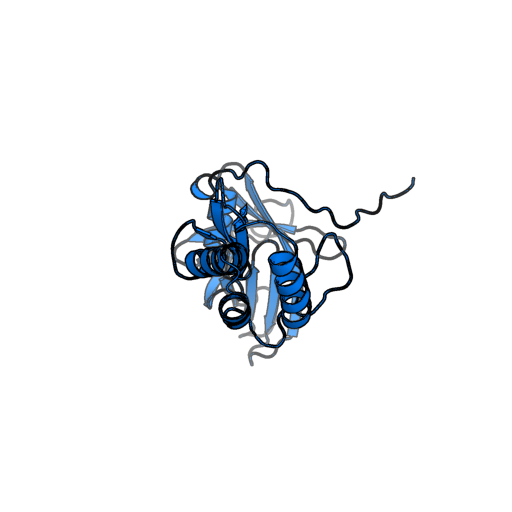TYR A CA 1
ATOM 742 C C . TYR A 1 91 ? 10.051 15.356 -9.193 1.00 87.19 91 TYR A C 1
ATOM 744 O O . TYR A 1 91 ? 9.795 15.530 -7.998 1.00 87.19 91 TYR A O 1
ATOM 752 N N . PRO A 1 92 ? 11.329 15.384 -9.614 1.00 82.75 92 PRO A N 1
ATOM 753 C CA . PRO A 1 92 ? 12.411 15.914 -8.783 1.00 82.75 92 PRO A CA 1
ATOM 754 C C . PRO A 1 92 ? 12.215 17.416 -8.461 1.00 82.75 92 PRO A C 1
ATOM 756 O O . PRO A 1 92 ? 11.434 18.099 -9.121 1.00 82.75 92 PRO A O 1
ATOM 759 N N . PRO A 1 93 ? 12.936 17.977 -7.469 1.00 79.75 93 PRO A N 1
ATOM 760 C CA . PRO A 1 93 ? 12.834 19.400 -7.144 1.00 79.75 93 PRO A CA 1
ATOM 761 C C . PRO A 1 93 ? 13.080 20.286 -8.377 1.00 79.75 93 PRO A C 1
ATOM 763 O O . PRO A 1 93 ? 14.151 20.228 -8.979 1.00 79.75 93 PRO A O 1
ATOM 766 N N . ASN A 1 94 ? 12.091 21.113 -8.729 1.00 79.62 94 ASN A N 1
ATOM 767 C CA . ASN A 1 94 ? 12.115 22.074 -9.844 1.00 79.62 94 ASN A CA 1
ATOM 768 C C . ASN A 1 94 ? 12.248 21.480 -11.257 1.00 79.62 94 ASN A C 1
ATOM 770 O O . ASN A 1 94 ? 12.591 22.211 -12.185 1.00 79.62 94 ASN A O 1
ATOM 774 N N . ASN A 1 95 ? 12.005 20.184 -11.449 1.00 81.75 95 ASN A N 1
ATOM 775 C CA . ASN A 1 95 ? 12.071 19.577 -12.775 1.00 81.75 95 ASN A CA 1
ATOM 776 C C . ASN A 1 95 ? 11.055 18.434 -12.904 1.00 81.75 95 ASN A C 1
ATOM 778 O O . ASN A 1 95 ? 10.623 17.850 -11.915 1.00 81.75 95 ASN A O 1
ATOM 782 N N . GLU A 1 96 ? 10.688 18.104 -14.134 1.00 86.88 96 GLU A N 1
ATOM 783 C CA . GLU A 1 96 ? 9.783 17.010 -14.465 1.00 86.88 96 GLU A CA 1
ATOM 784 C C . GLU A 1 96 ? 10.411 16.173 -15.577 1.00 86.88 96 GLU A C 1
ATOM 786 O O . GLU A 1 96 ? 11.102 16.676 -16.468 1.00 86.88 96 GLU A O 1
ATOM 791 N N . ALA A 1 97 ? 10.220 14.863 -15.501 1.00 84.69 97 ALA A N 1
ATOM 792 C CA . ALA A 1 97 ? 10.775 13.944 -16.472 1.00 84.69 97 ALA A CA 1
ATOM 793 C C . ALA A 1 97 ? 9.791 12.819 -16.757 1.00 84.69 97 ALA A C 1
ATOM 795 O O . ALA A 1 97 ? 9.595 11.963 -15.898 1.00 84.69 97 ALA A O 1
ATOM 796 N N . SER A 1 98 ? 9.222 12.819 -17.962 1.00 87.19 98 SER A N 1
ATOM 797 C CA . SER A 1 98 ? 8.360 11.747 -18.449 1.00 87.19 98 SER A CA 1
ATOM 798 C C . SER A 1 98 ? 9.121 10.811 -19.380 1.00 87.19 98 SER A C 1
ATOM 800 O O . SER A 1 98 ? 9.918 11.261 -20.209 1.00 87.19 98 SER A O 1
ATOM 802 N N . PHE A 1 99 ? 8.883 9.512 -19.236 1.00 87.00 99 PHE A N 1
ATOM 803 C CA . PHE A 1 99 ? 9.560 8.471 -19.996 1.00 87.00 99 PHE A CA 1
ATOM 804 C C . PHE A 1 99 ? 8.547 7.415 -20.450 1.00 87.00 99 PHE A C 1
ATOM 806 O O . PHE A 1 99 ? 7.792 6.895 -19.617 1.00 87.00 99 PHE A O 1
ATOM 813 N N . PRO A 1 100 ? 8.529 7.055 -21.745 1.00 90.06 100 PRO A N 1
ATOM 814 C CA . PRO A 1 100 ? 7.714 5.949 -22.204 1.00 90.06 100 PRO A CA 1
ATOM 815 C C . PRO A 1 100 ? 8.335 4.639 -21.720 1.00 90.06 100 PRO A C 1
ATOM 817 O O . PRO A 1 100 ? 9.561 4.458 -21.724 1.00 90.06 100 PRO A O 1
ATOM 820 N N . PHE A 1 101 ? 7.478 3.707 -21.319 1.00 91.50 101 PHE A N 1
ATOM 821 C CA . PHE A 1 101 ? 7.916 2.411 -20.846 1.00 91.50 101 PHE A CA 1
ATOM 822 C C . PHE A 1 101 ? 7.008 1.267 -21.271 1.00 91.50 101 PHE A C 1
ATOM 824 O O . PHE A 1 101 ? 5.832 1.435 -21.591 1.00 91.50 101 PHE A O 1
ATOM 831 N N . LYS A 1 102 ? 7.569 0.059 -21.231 1.00 92.00 102 LYS A N 1
ATOM 832 C CA . LYS A 1 102 ? 6.816 -1.181 -21.393 1.00 92.00 102 LYS A CA 1
ATOM 833 C C . LYS A 1 102 ? 7.352 -2.251 -20.459 1.00 92.00 102 LYS A C 1
ATOM 835 O O . LYS A 1 102 ? 8.562 -2.356 -20.266 1.00 92.00 102 LYS A O 1
ATOM 840 N N . ILE A 1 103 ? 6.454 -3.063 -19.912 1.00 91.69 103 ILE A N 1
ATOM 841 C CA . ILE A 1 103 ? 6.817 -4.249 -19.139 1.00 91.69 103 ILE A CA 1
ATOM 842 C C . ILE A 1 103 ? 6.468 -5.486 -19.956 1.00 91.69 103 ILE A C 1
ATOM 844 O O . ILE A 1 103 ? 5.328 -5.645 -20.387 1.00 91.69 103 ILE A O 1
ATOM 848 N N . VAL A 1 104 ? 7.463 -6.337 -20.194 1.00 90.69 104 VAL A N 1
ATOM 849 C CA . VAL A 1 104 ? 7.323 -7.605 -20.922 1.00 90.69 104 VAL A CA 1
ATOM 850 C C . VAL A 1 104 ? 8.154 -8.652 -20.189 1.00 90.69 104 VAL A C 1
ATOM 852 O O . VAL A 1 104 ? 9.323 -8.406 -19.900 1.00 90.69 104 VAL A O 1
ATOM 855 N N . ASP A 1 105 ? 7.549 -9.789 -19.845 1.00 88.50 105 ASP A N 1
ATOM 856 C CA . ASP A 1 105 ? 8.219 -10.940 -19.218 1.00 88.50 105 ASP A CA 1
ATOM 857 C C . ASP A 1 105 ? 9.095 -10.579 -18.003 1.00 88.50 105 ASP A C 1
ATOM 859 O O . ASP A 1 105 ? 10.256 -10.980 -17.890 1.00 88.50 105 ASP A O 1
ATOM 863 N N . GLY A 1 106 ? 8.555 -9.756 -17.096 1.00 87.12 106 GLY A N 1
ATOM 864 C CA . GLY A 1 106 ? 9.258 -9.341 -15.875 1.00 87.12 106 GLY A CA 1
ATOM 865 C C . GLY A 1 106 ? 10.444 -8.397 -16.112 1.00 87.12 106 GLY A C 1
ATOM 866 O O . GLY A 1 106 ? 11.272 -8.213 -15.214 1.00 87.12 106 GLY A O 1
ATOM 867 N N . LYS A 1 107 ? 10.531 -7.791 -17.301 1.00 92.38 107 LYS A N 1
ATOM 868 C CA . LYS A 1 107 ? 11.504 -6.751 -17.639 1.00 92.38 107 LYS A CA 1
ATOM 869 C C . LYS A 1 107 ? 10.803 -5.433 -17.909 1.00 92.38 107 LYS A C 1
ATOM 871 O O . LYS A 1 107 ? 9.830 -5.393 -18.658 1.00 92.38 107 LYS A O 1
ATOM 876 N N . TRP A 1 108 ? 11.331 -4.364 -17.334 1.00 93.81 108 TRP A N 1
ATOM 877 C CA . TRP A 1 108 ? 10.888 -3.000 -17.584 1.00 93.81 108 TRP A CA 1
ATOM 878 C C . TRP A 1 108 ? 11.846 -2.336 -18.571 1.00 93.81 108 TRP A C 1
ATOM 880 O O . TRP A 1 108 ? 13.027 -2.155 -18.283 1.00 93.81 108 TRP A O 1
ATOM 890 N N . TYR A 1 109 ? 11.319 -2.009 -19.747 1.00 91.19 109 TYR A N 1
ATOM 891 C CA . TYR A 1 109 ? 11.991 -1.271 -20.804 1.00 91.19 109 TYR A CA 1
ATOM 892 C C . TYR A 1 109 ? 11.626 0.203 -20.672 1.00 91.19 109 TYR A C 1
ATOM 894 O O . TYR A 1 109 ? 10.472 0.571 -20.875 1.00 91.19 109 TYR A O 1
ATOM 902 N N . GLU A 1 110 ? 12.603 1.026 -20.324 1.00 89.44 110 GLU A N 1
ATOM 903 C CA . GLU A 1 110 ? 12.498 2.478 -20.193 1.00 89.44 110 GLU A CA 1
ATOM 904 C C . GLU A 1 110 ? 13.307 3.119 -21.321 1.00 89.44 110 GLU A C 1
ATOM 906 O O . GLU A 1 110 ? 14.506 2.863 -21.435 1.00 89.44 110 GLU A O 1
ATOM 911 N N . ASN A 1 111 ? 12.670 3.919 -22.179 1.00 85.56 111 ASN A N 1
ATOM 912 C CA . ASN A 1 111 ? 13.400 4.638 -23.222 1.00 85.56 111 ASN A CA 1
ATOM 913 C C . ASN A 1 111 ? 14.042 5.902 -22.641 1.00 85.56 111 ASN A C 1
ATOM 915 O O . ASN A 1 111 ? 13.373 6.732 -22.020 1.00 85.56 111 ASN A O 1
ATOM 919 N N . MET A 1 112 ? 15.336 6.065 -22.887 1.00 69.31 112 MET A N 1
ATOM 920 C CA . MET A 1 112 ? 16.072 7.268 -22.515 1.00 69.31 112 MET A CA 1
ATOM 921 C C . MET A 1 112 ? 15.795 8.335 -23.575 1.00 69.31 112 MET A C 1
ATOM 923 O O . MET A 1 112 ? 16.405 8.221 -24.626 1.00 69.31 112 MET A O 1
ATOM 927 N N . ARG A 1 113 ? 14.826 9.240 -23.308 1.00 62.47 113 ARG A N 1
ATOM 928 C CA . ARG A 1 113 ? 14.330 10.485 -23.981 1.00 62.47 113 ARG A CA 1
ATOM 929 C C . ARG A 1 113 ? 14.557 10.743 -25.491 1.00 62.47 113 ARG A C 1
ATOM 931 O O . ARG A 1 113 ? 13.856 11.589 -26.046 1.00 62.47 113 ARG A O 1
ATOM 938 N N . GLY A 1 114 ? 15.458 10.068 -26.185 1.00 53.66 114 GLY A N 1
ATOM 939 C CA . GLY A 1 114 ? 15.778 10.195 -27.604 1.00 5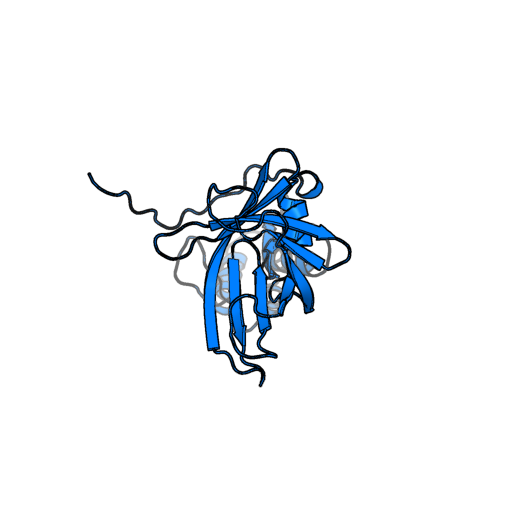3.66 114 GLY A CA 1
ATOM 940 C C . GLY A 1 114 ? 14.649 9.840 -28.567 1.00 53.66 114 GLY A C 1
ATOM 941 O O . GLY A 1 114 ? 14.688 10.275 -29.711 1.00 53.66 114 GLY A O 1
ATOM 942 N N . MET A 1 115 ? 13.609 9.110 -28.142 1.00 54.53 115 MET A N 1
ATOM 943 C CA . MET A 1 115 ? 12.430 8.900 -28.999 1.00 54.53 115 MET A CA 1
ATOM 944 C C . MET A 1 115 ? 11.482 10.107 -29.057 1.00 54.53 115 MET A C 1
ATOM 946 O O . MET A 1 115 ? 10.729 10.229 -30.018 1.00 54.53 115 MET A O 1
ATOM 950 N N . LEU A 1 116 ? 11.463 10.958 -28.023 1.00 56.34 116 LEU A N 1
ATOM 951 C CA . LEU A 1 116 ? 10.432 11.995 -27.832 1.00 56.34 116 LEU A CA 1
ATOM 952 C C . LEU A 1 116 ? 11.000 13.406 -27.639 1.00 56.34 116 LEU A C 1
ATOM 954 O O . LEU A 1 116 ? 10.247 14.348 -27.404 1.00 56.34 116 LEU A O 1
ATOM 958 N N . SER A 1 117 ? 12.318 13.568 -27.727 1.00 56.47 117 SER A N 1
ATOM 959 C CA . SER A 1 117 ? 12.981 14.868 -27.656 1.00 56.47 117 SER A CA 1
ATOM 960 C C . SER A 1 117 ? 13.872 15.076 -28.875 1.00 56.47 117 SER A C 1
ATOM 962 O O . SER A 1 117 ? 14.484 14.132 -29.364 1.00 56.47 117 SER A O 1
ATOM 964 N N . ASN A 1 118 ? 13.996 16.324 -29.337 1.00 54.66 118 ASN A N 1
ATOM 965 C CA . ASN A 1 118 ? 14.948 16.726 -30.386 1.00 54.66 118 ASN A CA 1
ATOM 966 C C . ASN A 1 118 ? 16.409 16.745 -29.879 1.00 54.66 118 ASN A C 1
ATOM 968 O O . ASN A 1 118 ? 17.241 17.507 -30.371 1.00 54.66 118 ASN A O 1
ATOM 972 N N . ASN A 1 119 ? 16.715 15.947 -28.858 1.00 57.56 119 ASN A N 1
ATOM 973 C CA . ASN A 1 119 ? 18.038 15.853 -28.265 1.00 57.56 119 ASN A CA 1
ATOM 974 C C . ASN A 1 119 ? 18.873 14.824 -29.045 1.00 57.56 119 ASN A C 1
ATOM 976 O O . ASN A 1 119 ? 18.344 13.990 -29.770 1.00 57.56 119 ASN A O 1
ATOM 980 N N . SER A 1 120 ? 20.193 14.840 -28.868 1.00 54.44 120 SER A N 1
ATOM 981 C CA . SER A 1 120 ? 21.136 13.912 -29.516 1.00 54.44 120 SER A CA 1
ATOM 982 C C . SER A 1 120 ? 21.107 12.471 -28.971 1.00 54.44 120 SER A C 1
ATOM 984 O O . SER A 1 120 ? 22.012 11.684 -29.258 1.00 54.44 120 SER A O 1
ATOM 986 N N . GLU A 1 121 ? 20.104 12.114 -28.165 1.00 58.97 121 GLU A N 1
ATOM 987 C CA . GLU A 1 121 ? 19.951 10.769 -27.606 1.00 58.97 121 GLU A CA 1
ATOM 988 C C . GLU A 1 121 ? 19.405 9.806 -28.664 1.00 58.97 121 GLU A C 1
ATOM 990 O O . GLU A 1 121 ? 18.573 10.169 -29.495 1.00 58.97 121 GLU A O 1
ATOM 995 N N . LYS A 1 122 ? 19.891 8.560 -28.665 1.00 62.75 122 LYS A N 1
ATOM 996 C CA . LYS A 1 122 ? 19.510 7.598 -29.699 1.00 62.75 122 LYS A CA 1
ATOM 997 C C . LYS A 1 122 ? 18.109 7.035 -29.415 1.00 62.75 122 LYS A C 1
ATOM 999 O O . LYS A 1 122 ? 17.877 6.540 -28.311 1.00 62.75 122 LYS A O 1
ATOM 1004 N N . PRO A 1 123 ? 17.190 7.041 -30.394 1.00 65.56 123 PRO A N 1
ATOM 1005 C CA . PRO A 1 123 ? 15.805 6.609 -30.192 1.00 65.56 123 PRO A CA 1
ATOM 1006 C C . PRO A 1 123 ? 15.664 5.117 -29.841 1.00 65.56 123 PRO A C 1
ATOM 1008 O O . PRO A 1 123 ? 14.635 4.707 -29.313 1.00 65.56 123 PRO A O 1
ATOM 1011 N N . ASP A 1 124 ? 16.691 4.305 -30.089 1.00 69.44 124 ASP A N 1
ATOM 1012 C CA . ASP A 1 124 ? 16.738 2.864 -29.832 1.00 69.44 124 ASP A CA 1
ATOM 1013 C C . ASP A 1 124 ? 17.387 2.484 -28.485 1.00 69.44 124 ASP A C 1
ATOM 1015 O O . ASP A 1 124 ? 17.547 1.297 -28.190 1.00 69.44 124 ASP A O 1
ATOM 1019 N N . GLN A 1 125 ? 17.755 3.457 -27.644 1.00 75.81 125 GLN A N 1
ATOM 1020 C CA . GLN A 1 125 ? 18.376 3.182 -26.349 1.00 75.81 125 GLN A CA 1
ATOM 1021 C C . GLN A 1 125 ? 17.352 2.982 -25.231 1.00 75.81 125 GLN A C 1
ATOM 1023 O O . GLN A 1 125 ? 16.607 3.886 -24.847 1.00 75.81 125 GLN A O 1
ATOM 1028 N N . PHE A 1 126 ? 17.387 1.782 -24.650 1.00 82.81 126 PHE A N 1
ATOM 1029 C CA . PHE A 1 126 ? 16.557 1.403 -23.515 1.00 82.81 126 PHE A CA 1
ATOM 1030 C C . PHE A 1 126 ? 17.406 1.046 -22.300 1.00 82.81 126 PHE A C 1
ATOM 1032 O O . PHE A 1 126 ? 18.354 0.261 -22.386 1.00 82.81 126 PHE A O 1
ATOM 1039 N N . LEU A 1 127 ? 16.996 1.555 -21.143 1.00 87.44 127 LEU A N 1
ATOM 1040 C CA . LEU A 1 127 ? 17.319 0.936 -19.871 1.00 87.44 127 LEU A CA 1
ATOM 1041 C C . LEU A 1 127 ? 16.395 -0.262 -19.677 1.00 87.44 127 LEU A C 1
ATOM 1043 O O . LEU A 1 127 ? 15.173 -0.127 -19.683 1.00 87.44 127 LEU A O 1
ATOM 1047 N N . VAL A 1 128 ? 16.990 -1.443 -19.516 1.00 91.38 128 VAL A N 1
ATOM 1048 C CA . VAL A 1 128 ? 16.245 -2.685 -19.304 1.00 91.38 128 VAL A CA 1
ATOM 1049 C C . VAL A 1 128 ? 16.461 -3.146 -17.875 1.00 91.38 128 VAL A C 1
ATOM 1051 O O . VAL A 1 128 ? 17.514 -3.687 -17.532 1.00 91.38 128 VAL A O 1
ATOM 1054 N N . TYR A 1 129 ? 15.450 -2.940 -17.043 1.00 93.00 129 TYR A N 1
ATOM 1055 C CA . TYR A 1 129 ? 15.454 -3.404 -15.669 1.00 93.00 129 TYR A CA 1
ATOM 1056 C C . TYR A 1 129 ? 14.871 -4.808 -15.565 1.00 93.00 129 TYR A C 1
ATOM 1058 O O . TYR A 1 129 ? 13.901 -5.147 -16.241 1.00 93.00 129 TYR A O 1
ATOM 1066 N N . LYS A 1 130 ? 15.430 -5.618 -14.669 1.00 92.44 130 LYS A N 1
ATOM 1067 C CA . LYS A 1 130 ? 14.857 -6.901 -14.250 1.00 92.44 130 LYS A CA 1
ATOM 1068 C C . LYS A 1 130 ? 14.169 -6.726 -12.907 1.00 92.44 130 LYS A C 1
ATOM 1070 O O . LYS A 1 130 ? 14.702 -6.028 -12.046 1.00 92.44 130 LYS A O 1
ATOM 1075 N N . LYS A 1 131 ? 13.025 -7.380 -12.718 1.00 91.25 131 LYS A N 1
ATOM 1076 C CA . LYS A 1 131 ? 12.371 -7.448 -11.409 1.00 91.25 131 LYS A CA 1
ATOM 1077 C C . LYS A 1 131 ? 13.234 -8.287 -10.460 1.00 91.25 131 LYS A C 1
ATOM 1079 O O . LYS A 1 131 ? 13.564 -9.423 -10.797 1.00 91.25 131 LYS A O 1
ATOM 1084 N N . THR A 1 132 ? 13.654 -7.722 -9.331 1.00 82.62 132 THR A N 1
ATOM 1085 C CA . THR A 1 132 ? 14.668 -8.329 -8.442 1.00 82.62 132 THR A CA 1
ATOM 1086 C C . THR A 1 132 ? 14.206 -8.545 -7.005 1.00 82.62 132 THR A C 1
ATOM 1088 O O . THR A 1 132 ? 14.846 -9.315 -6.295 1.00 82.62 132 THR A O 1
ATOM 1091 N N . ASP A 1 133 ? 13.083 -7.958 -6.587 1.00 70.94 133 ASP A N 1
ATOM 1092 C CA . ASP A 1 133 ? 12.436 -8.265 -5.308 1.00 70.94 133 ASP A CA 1
ATOM 1093 C C . ASP A 1 133 ? 10.920 -7.941 -5.330 1.00 70.94 133 ASP A C 1
ATOM 1095 O O . ASP A 1 133 ? 10.361 -7.503 -6.347 1.00 70.94 133 ASP A O 1
ATOM 1099 N N . GLN A 1 134 ? 10.243 -8.209 -4.206 1.00 53.97 134 GLN A N 1
ATOM 1100 C CA . GLN A 1 134 ? 8.852 -7.818 -3.971 1.00 53.97 134 GLN A CA 1
ATOM 1101 C C . GLN A 1 134 ? 8.772 -6.378 -3.433 1.00 53.97 134 GLN A C 1
ATOM 1103 O O . GLN A 1 134 ? 9.588 -5.998 -2.594 1.00 53.97 134 GLN A O 1
ATOM 1108 N N . PRO A 1 135 ? 7.771 -5.582 -3.857 1.00 52.00 135 PRO A N 1
ATOM 1109 C CA . PRO A 1 135 ? 7.641 -4.192 -3.429 1.00 52.00 135 PRO A CA 1
ATOM 1110 C C . PRO A 1 135 ? 7.581 -4.073 -1.901 1.00 52.00 135 PRO A C 1
ATOM 1112 O O . PRO A 1 135 ? 6.918 -4.861 -1.230 1.00 52.00 135 PRO A O 1
ATOM 1115 N N . VAL A 1 136 ? 8.174 -3.003 -1.361 1.00 49.12 136 VAL A N 1
ATOM 1116 C CA . VAL A 1 136 ? 8.056 -2.624 0.065 1.00 49.12 136 VAL A CA 1
ATOM 1117 C C . VAL A 1 136 ? 6.590 -2.330 0.454 1.00 49.12 136 VAL A C 1
ATOM 1119 O O . VAL A 1 136 ? 6.245 -2.311 1.633 1.00 49.12 136 VAL A O 1
ATOM 1122 N N . PHE A 1 137 ? 5.709 -2.138 -0.536 1.00 47.06 137 PHE A N 1
ATOM 1123 C CA . PHE A 1 137 ? 4.280 -1.895 -0.376 1.00 47.06 137 PHE A CA 1
ATOM 1124 C C . PHE A 1 137 ? 3.455 -2.783 -1.320 1.00 47.06 137 PHE A C 1
ATOM 1126 O O . PHE A 1 137 ? 3.491 -2.605 -2.537 1.00 47.06 137 PHE A O 1
ATOM 1133 N N . SER A 1 138 ? 2.690 -3.717 -0.757 1.00 53.88 138 SER A N 1
ATOM 1134 C CA . SER A 1 138 ? 1.546 -4.336 -1.430 1.00 53.88 138 SER A CA 1
ATOM 1135 C C . SER A 1 138 ? 0.303 -3.508 -1.129 1.00 53.88 138 SER A C 1
ATOM 1137 O O . SER A 1 138 ? 0.108 -3.116 0.019 1.00 53.88 138 SER A O 1
ATOM 1139 N N . ASP A 1 139 ? -0.525 -3.226 -2.140 1.00 54.84 139 ASP A N 1
ATOM 1140 C CA . ASP A 1 139 ? -1.844 -2.645 -1.890 1.00 54.84 139 ASP A CA 1
ATOM 1141 C C . ASP A 1 139 ? -2.682 -3.677 -1.126 1.00 54.84 139 ASP A C 1
ATOM 1143 O O . ASP A 1 139 ? -3.087 -4.702 -1.673 1.00 54.84 139 ASP A O 1
ATOM 1147 N N . LYS A 1 140 ? -2.868 -3.432 0.172 1.00 69.44 140 LYS A N 1
ATOM 1148 C CA . LYS A 1 140 ? -3.666 -4.274 1.071 1.00 69.44 140 LYS A CA 1
ATOM 1149 C C . LYS A 1 140 ? -5.112 -3.796 1.184 1.00 69.44 140 LYS A C 1
ATOM 1151 O O . LYS A 1 140 ? -5.831 -4.265 2.070 1.00 69.44 140 LYS A O 1
ATOM 1156 N N . SER A 1 141 ? -5.543 -2.867 0.328 1.00 72.25 141 SER A N 1
ATOM 1157 C CA . SER A 1 141 ? -6.916 -2.389 0.347 1.00 72.25 141 SER A CA 1
ATOM 1158 C C . SER A 1 141 ? -7.891 -3.538 0.120 1.00 72.25 141 SER A C 1
ATOM 1160 O O . SER A 1 141 ? -7.761 -4.318 -0.820 1.00 72.25 141 SER A O 1
ATOM 1162 N N . SER A 1 142 ? -8.891 -3.637 0.986 1.00 78.94 142 SER A N 1
ATOM 1163 C CA . SER A 1 142 ? -9.947 -4.642 0.877 1.00 78.94 142 SER A CA 1
ATOM 1164 C C . SER A 1 142 ? -11.223 -4.157 1.554 1.00 78.94 142 SER A C 1
ATOM 1166 O O . SER A 1 142 ? -11.200 -3.239 2.373 1.00 78.94 142 SER A O 1
ATOM 1168 N N . PHE A 1 143 ? -12.341 -4.772 1.181 1.00 88.00 143 PHE A N 1
ATOM 1169 C CA . PHE A 1 143 ? -13.655 -4.533 1.761 1.00 88.00 143 PHE A CA 1
ATOM 1170 C C . PHE A 1 143 ? -14.327 -5.877 2.020 1.00 88.00 143 PHE A C 1
ATOM 1172 O O . PHE A 1 143 ? -14.337 -6.742 1.141 1.00 88.00 143 PHE A O 1
ATOM 1179 N N . THR A 1 144 ? -14.907 -6.054 3.205 1.00 83.31 144 THR A N 1
ATOM 1180 C CA . THR A 1 144 ? -15.687 -7.252 3.517 1.00 83.31 144 THR A CA 1
ATOM 1181 C C . THR A 1 144 ? -16.827 -6.961 4.488 1.00 83.31 144 THR A C 1
ATOM 1183 O O . THR A 1 144 ? -16.723 -6.108 5.366 1.00 83.31 144 THR A O 1
ATOM 1186 N N . LYS A 1 145 ? -17.909 -7.732 4.340 1.00 90.62 145 LYS A N 1
ATOM 1187 C CA . LYS A 1 145 ? -19.044 -7.811 5.277 1.00 90.62 145 LYS A CA 1
ATOM 1188 C C . LYS A 1 145 ? -19.105 -9.152 6.019 1.00 90.62 145 LYS A C 1
ATOM 1190 O O . LYS A 1 145 ? -20.139 -9.511 6.571 1.00 90.62 145 LYS A O 1
ATOM 1195 N N . LYS A 1 146 ? -18.037 -9.953 5.943 1.00 91.19 146 LYS A N 1
ATOM 1196 C CA . LYS A 1 146 ? -17.929 -11.288 6.549 1.00 91.19 146 LYS A CA 1
ATOM 1197 C C . LYS A 1 146 ? -16.505 -11.540 7.054 1.00 91.19 146 LYS A C 1
ATOM 1199 O O . LYS A 1 146 ? -15.557 -10.953 6.533 1.00 91.19 146 LYS A O 1
ATOM 1204 N N . GLY A 1 147 ? -16.361 -12.476 7.989 1.00 92.31 147 GLY A N 1
ATOM 1205 C CA . GLY A 1 147 ? -15.070 -12.930 8.516 1.00 92.31 147 GLY A CA 1
ATOM 1206 C C . GLY A 1 147 ? -14.773 -12.409 9.921 1.00 92.31 147 GLY A C 1
ATOM 1207 O O . GLY A 1 147 ? -15.545 -11.633 10.476 1.00 92.31 147 GLY A O 1
ATOM 1208 N N . GLU A 1 148 ? -13.650 -12.850 10.486 1.00 93.69 148 GLU A N 1
ATOM 1209 C CA . GLU A 1 148 ? -13.309 -12.658 11.906 1.00 93.69 148 GLU A CA 1
ATOM 1210 C C . GLU A 1 148 ? -13.290 -11.187 12.338 1.00 93.69 148 GLU A C 1
ATOM 1212 O O . GLU A 1 148 ? -13.834 -10.857 13.387 1.00 93.69 148 GLU A O 1
ATOM 1217 N N . ASP A 1 149 ? -12.748 -10.284 11.512 1.00 92.12 149 ASP A N 1
ATOM 1218 C CA . ASP A 1 149 ? -12.728 -8.852 11.843 1.00 92.12 149 ASP A CA 1
ATOM 1219 C C . ASP A 1 149 ? -14.150 -8.257 11.906 1.00 92.12 149 ASP A C 1
ATOM 1221 O O . ASP A 1 149 ? -14.433 -7.404 12.744 1.00 92.12 149 ASP A O 1
ATOM 1225 N N . VAL A 1 150 ? -15.063 -8.709 11.036 1.00 92.94 150 VAL A N 1
ATOM 1226 C CA . VAL A 1 150 ? -16.463 -8.247 11.028 1.00 92.94 150 VAL A CA 1
ATOM 1227 C C . VAL A 1 150 ? -17.219 -8.817 12.227 1.00 92.94 150 VAL A C 1
ATOM 1229 O O . VAL A 1 150 ? -17.980 -8.092 12.867 1.00 92.94 150 VAL A O 1
ATOM 1232 N N . GLU A 1 151 ? -16.970 -10.080 12.581 1.00 95.81 151 GLU A N 1
ATOM 1233 C CA . GLU A 1 151 ? -17.541 -10.687 13.789 1.00 95.81 151 GLU A CA 1
ATOM 1234 C C . GLU A 1 151 ? -17.030 -10.006 15.068 1.00 95.81 151 GLU A C 1
ATOM 1236 O O . GLU A 1 151 ? -17.795 -9.852 16.016 1.00 95.81 151 GLU A O 1
ATOM 1241 N N . LEU A 1 152 ? -15.785 -9.515 15.087 1.00 95.38 152 LEU A N 1
ATOM 1242 C CA . LEU A 1 152 ? -15.269 -8.708 16.195 1.00 95.38 152 LEU A CA 1
ATOM 1243 C C . LEU A 1 152 ? -16.018 -7.373 16.323 1.00 95.38 152 LEU A C 1
ATOM 1245 O O . LEU A 1 152 ? -16.471 -7.034 17.415 1.00 95.38 152 LEU A O 1
ATOM 1249 N N . VAL A 1 153 ? -16.198 -6.632 15.221 1.00 94.19 153 VAL A N 1
ATOM 1250 C CA . VAL A 1 153 ? -16.978 -5.375 15.217 1.00 94.19 153 VAL A CA 1
ATOM 1251 C C . VAL A 1 153 ? -18.402 -5.625 15.710 1.00 94.19 153 VAL A C 1
ATOM 1253 O O . VAL A 1 153 ? -18.909 -4.892 16.559 1.00 94.19 153 VAL A O 1
ATOM 1256 N N . LYS A 1 154 ? -19.033 -6.696 15.224 1.00 95.12 154 LYS A N 1
ATOM 1257 C CA . LYS A 1 154 ? -20.362 -7.115 15.659 1.00 95.12 154 LYS A CA 1
ATOM 1258 C C . LYS A 1 154 ? -20.396 -7.428 17.156 1.00 95.12 154 LYS A C 1
ATOM 1260 O O . LYS A 1 154 ? -21.237 -6.879 17.862 1.00 95.12 154 LYS A O 1
ATOM 1265 N N . ALA A 1 155 ? -19.457 -8.229 17.658 1.00 95.12 155 ALA A N 1
ATOM 1266 C CA . ALA A 1 155 ? -19.373 -8.586 19.072 1.00 95.12 155 ALA A CA 1
ATOM 1267 C C . ALA A 1 155 ? -19.187 -7.359 19.977 1.00 95.12 155 ALA A C 1
ATOM 1269 O O . ALA A 1 155 ? -19.797 -7.295 21.044 1.00 95.12 155 ALA A O 1
ATOM 1270 N N . ILE A 1 156 ? -18.400 -6.364 19.553 1.00 95.06 156 ILE A N 1
ATOM 1271 C CA . ILE A 1 156 ? -18.234 -5.096 20.281 1.00 95.06 156 ILE A CA 1
ATOM 1272 C C . ILE A 1 156 ? -19.596 -4.404 20.451 1.00 95.06 156 ILE A C 1
ATOM 1274 O O . ILE A 1 156 ? -19.988 -4.062 21.568 1.00 95.06 156 ILE A O 1
ATOM 1278 N N . ILE A 1 157 ? -20.345 -4.229 19.361 1.00 94.50 157 ILE A N 1
ATOM 1279 C CA . ILE A 1 157 ? -21.626 -3.511 19.381 1.00 94.50 157 ILE A CA 1
ATOM 1280 C C . ILE A 1 157 ? -22.712 -4.302 20.115 1.00 94.50 157 ILE A C 1
ATOM 1282 O O . ILE A 1 157 ? -23.463 -3.733 20.909 1.00 94.50 157 ILE A O 1
ATOM 1286 N N . GLU A 1 158 ? -22.789 -5.612 19.887 1.00 93.62 158 GLU A N 1
ATOM 1287 C CA . GLU A 1 158 ? -23.806 -6.474 20.491 1.00 93.62 158 GLU A CA 1
ATOM 1288 C C . GLU A 1 158 ? -23.586 -6.667 21.998 1.00 93.62 158 GLU A C 1
ATOM 1290 O O . GLU A 1 158 ? -24.556 -6.629 22.756 1.00 93.62 158 GLU A O 1
ATOM 1295 N N . ASN A 1 159 ? -22.337 -6.800 22.467 1.00 94.69 159 ASN A N 1
ATOM 1296 C CA . ASN A 1 159 ? -22.057 -6.884 23.905 1.00 94.69 159 ASN A CA 1
ATOM 1297 C C . ASN A 1 159 ? -22.370 -5.574 24.628 1.00 94.69 159 ASN A C 1
ATOM 1299 O O . ASN A 1 159 ? -22.950 -5.616 25.715 1.00 94.69 159 ASN A O 1
ATOM 1303 N N . TYR A 1 160 ? -22.056 -4.423 24.019 1.00 93.88 160 TYR A N 1
ATOM 1304 C CA . TYR A 1 160 ? -22.509 -3.138 24.546 1.00 93.88 160 TYR A CA 1
ATOM 1305 C C . TYR A 1 160 ? -24.038 -3.100 24.622 1.00 93.88 160 TYR A C 1
ATOM 1307 O O . TYR A 1 160 ? -24.581 -2.899 25.701 1.00 93.88 160 TYR A O 1
ATOM 1315 N N . ALA A 1 161 ? -24.744 -3.379 23.522 1.00 91.81 161 ALA A N 1
ATOM 1316 C CA . ALA A 1 161 ? -26.203 -3.295 23.492 1.00 91.81 161 ALA A CA 1
ATOM 1317 C C . ALA A 1 161 ? -26.886 -4.217 24.525 1.00 91.81 161 ALA A C 1
ATOM 1319 O O . ALA A 1 161 ? -27.880 -3.841 25.152 1.00 91.81 161 ALA A O 1
ATOM 1320 N N . ALA A 1 162 ? -26.312 -5.403 24.749 1.00 91.69 162 ALA A N 1
ATOM 1321 C CA . ALA A 1 162 ? -26.768 -6.373 25.739 1.00 91.69 162 ALA A CA 1
ATOM 1322 C C . ALA A 1 162 ? -26.405 -6.016 27.195 1.00 91.69 162 ALA A C 1
ATOM 1324 O O . ALA A 1 162 ? -26.799 -6.742 28.106 1.00 91.69 162 ALA A O 1
ATOM 1325 N N . GLY A 1 163 ? -25.644 -4.942 27.435 1.00 93.25 163 GLY A N 1
ATOM 1326 C CA . GLY A 1 163 ? -25.158 -4.563 28.766 1.00 93.25 163 GLY A CA 1
ATOM 1327 C C . GLY A 1 163 ? -24.054 -5.476 29.314 1.00 93.25 163 GLY A C 1
ATOM 1328 O O . GLY A 1 163 ? -23.738 -5.420 30.501 1.00 93.25 163 GLY A O 1
ATOM 1329 N N . LYS A 1 164 ? -23.439 -6.312 28.470 1.00 95.38 164 LYS A N 1
ATOM 1330 C CA . LYS A 1 164 ? -22.351 -7.230 28.838 1.00 95.38 164 LYS A CA 1
ATOM 1331 C C . LYS A 1 164 ? -21.010 -6.498 28.820 1.00 95.38 164 LYS A C 1
ATOM 1333 O O . LYS A 1 164 ? -20.151 -6.749 27.979 1.00 95.38 164 LYS A O 1
ATOM 1338 N N . ILE A 1 165 ? -20.847 -5.533 29.726 1.00 95.62 165 ILE A N 1
ATOM 1339 C CA . ILE A 1 165 ? -19.721 -4.588 29.659 1.00 95.62 165 ILE A CA 1
ATOM 1340 C C . ILE A 1 165 ? -18.361 -5.250 29.934 1.00 95.62 165 ILE A C 1
ATOM 1342 O O . ILE A 1 165 ? -17.345 -4.789 29.414 1.00 95.62 165 ILE A O 1
ATOM 1346 N N . ASP A 1 166 ? -18.325 -6.345 30.694 1.00 96.38 166 ASP A N 1
ATOM 1347 C CA . ASP A 1 166 ? -17.088 -7.106 30.908 1.00 96.38 166 ASP A CA 1
ATOM 1348 C C . ASP A 1 166 ? -16.672 -7.874 29.643 1.00 96.38 166 ASP A C 1
ATOM 1350 O O . ASP A 1 166 ? -15.509 -7.800 29.245 1.00 96.38 166 ASP A O 1
ATOM 1354 N N . ASP A 1 167 ? -17.629 -8.505 28.952 1.00 97.19 167 ASP A N 1
ATOM 1355 C CA . ASP A 1 167 ? -17.389 -9.165 27.661 1.00 97.19 167 ASP A CA 1
ATOM 1356 C C . ASP A 1 167 ? -16.991 -8.144 26.584 1.00 97.19 167 ASP A C 1
ATOM 1358 O O . ASP A 1 167 ? -16.067 -8.388 25.816 1.00 97.19 167 ASP A O 1
ATOM 1362 N N . TYR A 1 168 ? -17.631 -6.967 26.564 1.00 95.69 168 TYR A N 1
ATOM 1363 C CA . TYR A 1 168 ? -17.230 -5.836 25.720 1.00 95.69 168 TYR A CA 1
ATOM 1364 C C . TYR A 1 168 ? -15.770 -5.444 25.972 1.00 95.69 168 TYR A C 1
ATOM 1366 O O . TYR A 1 168 ? -14.993 -5.325 25.029 1.00 95.69 168 TYR A O 1
ATOM 1374 N N . LEU A 1 169 ? -15.383 -5.257 27.239 1.00 95.69 169 LEU A N 1
ATOM 1375 C CA . LEU A 1 169 ? -14.036 -4.821 27.609 1.00 95.69 169 LEU A CA 1
ATOM 1376 C C . LEU A 1 169 ? -12.973 -5.866 27.238 1.00 95.69 169 LEU A C 1
ATOM 1378 O O . LEU A 1 169 ? -11.867 -5.489 26.856 1.00 95.69 169 LEU A O 1
ATOM 1382 N N . ALA A 1 170 ? -13.309 -7.156 27.304 1.00 96.88 170 ALA A N 1
ATOM 1383 C CA . ALA A 1 170 ? -12.411 -8.258 26.958 1.00 96.88 170 ALA A CA 1
ATOM 1384 C C . ALA A 1 170 ? -12.028 -8.312 25.465 1.00 96.88 170 ALA A C 1
ATOM 1386 O O . ALA A 1 170 ? -11.040 -8.957 25.117 1.00 96.88 170 ALA A O 1
ATOM 1387 N N . LEU A 1 171 ? -12.766 -7.622 24.586 1.00 95.81 171 LEU A N 1
ATOM 1388 C CA . LEU A 1 171 ? -12.481 -7.553 23.145 1.00 95.81 171 LEU A CA 1
ATOM 1389 C C . LEU A 1 171 ? -11.363 -6.560 22.789 1.00 95.81 171 LEU A C 1
ATOM 1391 O O . LEU A 1 171 ? -10.948 -6.492 21.633 1.00 95.81 171 LEU A O 1
ATOM 1395 N N . PHE A 1 172 ? -10.876 -5.784 23.760 1.00 95.44 172 PHE A N 1
ATOM 1396 C CA . PHE A 1 172 ? -9.886 -4.735 23.543 1.00 95.44 172 PHE A CA 1
ATOM 1397 C C . PHE A 1 172 ? -8.573 -5.027 24.267 1.00 95.44 172 PHE A C 1
ATOM 1399 O O . PHE A 1 172 ? -8.535 -5.616 25.347 1.00 95.44 172 PHE A O 1
ATOM 1406 N N . THR A 1 173 ? -7.468 -4.545 23.697 1.00 93.94 173 THR A N 1
ATOM 1407 C CA .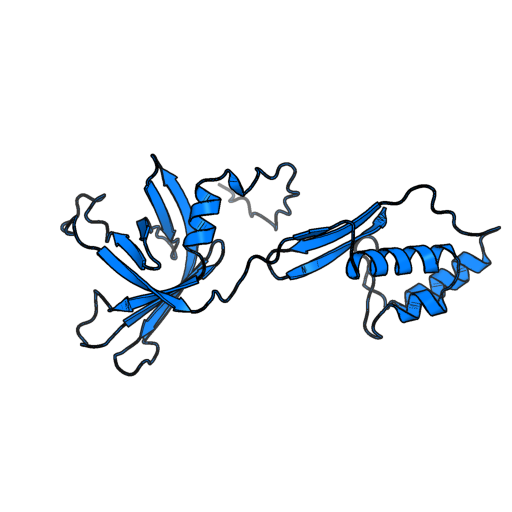 THR A 1 173 ? -6.190 -4.507 24.410 1.00 93.94 173 THR A CA 1
ATOM 1408 C C . THR A 1 173 ? -6.241 -3.478 25.541 1.00 93.94 173 THR A C 1
ATOM 1410 O O . THR A 1 173 ? -7.016 -2.521 25.521 1.00 93.94 173 THR A O 1
ATOM 1413 N N . LYS A 1 174 ? -5.376 -3.650 26.547 1.00 88.00 174 LYS A N 1
ATOM 1414 C CA . LYS A 1 174 ? -5.339 -2.784 27.739 1.00 88.00 174 LYS A CA 1
ATOM 1415 C C . LYS A 1 174 ? -5.063 -1.307 27.416 1.00 88.00 174 LYS A C 1
ATOM 1417 O O . LYS A 1 174 ? -5.468 -0.429 28.172 1.00 88.00 174 LYS A O 1
ATOM 1422 N N . ASP A 1 175 ? -4.353 -1.043 26.326 1.00 90.69 175 ASP A N 1
ATOM 1423 C CA . ASP A 1 175 ? -3.952 0.280 25.848 1.00 90.69 175 ASP A CA 1
ATOM 1424 C C . ASP A 1 175 ? -4.891 0.863 24.780 1.00 90.69 175 ASP A C 1
ATOM 1426 O O . ASP A 1 175 ? -4.645 1.971 24.296 1.00 90.69 175 ASP A O 1
ATOM 1430 N N . ALA A 1 176 ? -5.971 0.157 24.431 1.00 93.75 176 ALA A N 1
ATOM 1431 C CA . ALA A 1 176 ? -6.949 0.629 23.464 1.00 93.75 176 ALA A CA 1
ATOM 1432 C C . ALA A 1 176 ? -7.593 1.949 23.917 1.00 93.75 176 ALA A C 1
ATOM 1434 O O . ALA A 1 176 ? -7.934 2.147 25.093 1.00 93.75 176 ALA A O 1
ATOM 1435 N N . LYS A 1 177 ? -7.790 2.851 22.952 1.00 93.56 177 LYS A N 1
ATOM 1436 C CA . LYS A 1 177 ? -8.360 4.183 23.167 1.00 93.56 177 LYS A CA 1
ATOM 1437 C C . LYS A 1 177 ? -9.556 4.425 22.265 1.00 93.56 177 LYS A C 1
ATOM 1439 O O . LYS A 1 177 ? -9.658 3.855 21.183 1.00 93.56 177 LYS A O 1
ATOM 1444 N N . VAL A 1 178 ? -10.421 5.323 22.710 1.00 88.19 178 VAL A N 1
ATOM 1445 C CA . VAL A 1 178 ? -11.581 5.805 21.967 1.00 88.19 178 VAL A CA 1
ATOM 1446 C C . VAL A 1 178 ? -11.590 7.326 21.953 1.00 88.19 178 VAL A C 1
ATOM 1448 O O . VAL A 1 178 ? -11.234 7.979 22.935 1.00 88.19 178 VAL A O 1
ATOM 1451 N N . THR A 1 179 ? -12.041 7.880 20.836 1.00 89.12 179 THR A N 1
ATOM 1452 C CA . THR A 1 179 ? -12.285 9.307 20.658 1.00 89.12 179 THR A CA 1
ATOM 1453 C C . THR A 1 179 ? -13.704 9.493 20.148 1.00 89.12 179 THR A C 1
ATOM 1455 O O . THR A 1 179 ? -14.148 8.771 19.261 1.00 89.12 179 THR A O 1
ATOM 1458 N N . HIS A 1 180 ? -14.405 10.487 20.685 1.00 80.50 180 HIS A N 1
ATOM 1459 C CA . HIS A 1 180 ? -15.723 10.898 20.213 1.00 80.50 180 HIS A CA 1
ATOM 1460 C C . HIS A 1 180 ? -15.660 12.363 19.768 1.00 80.50 180 HIS A C 1
ATOM 1462 O O . HIS A 1 180 ? -15.199 13.206 20.534 1.00 80.50 180 HIS A O 1
ATOM 1468 N N . ASN A 1 181 ? -16.095 12.666 18.539 1.00 73.31 181 ASN A N 1
ATOM 1469 C CA . ASN A 1 181 ? -16.181 14.021 17.967 1.00 73.31 181 ASN A CA 1
ATOM 1470 C C . ASN A 1 181 ? -14.944 14.918 18.196 1.00 73.31 181 ASN A C 1
ATOM 1472 O O . ASN A 1 181 ? -15.081 16.088 18.539 1.00 73.31 181 ASN A O 1
ATOM 1476 N N . ASN A 1 182 ? -13.739 14.380 17.977 1.00 67.19 182 ASN A N 1
ATOM 1477 C CA . ASN A 1 182 ? -12.448 15.072 18.150 1.00 67.19 182 ASN A CA 1
ATOM 1478 C C . ASN A 1 182 ? -12.079 15.471 19.592 1.00 67.19 182 ASN A C 1
ATOM 1480 O O . ASN A 1 182 ? -11.196 16.305 19.782 1.00 67.19 182 ASN A O 1
ATOM 1484 N N . ASN A 1 183 ? -12.709 14.876 20.605 1.00 79.56 183 ASN A N 1
ATOM 1485 C CA . ASN A 1 183 ? -12.274 15.039 21.992 1.00 79.56 183 ASN A CA 1
ATOM 1486 C C . ASN A 1 183 ? -10.933 14.336 22.259 1.00 79.56 183 ASN A C 1
ATOM 1488 O O . ASN A 1 183 ? -10.507 13.459 21.502 1.00 79.56 183 ASN A O 1
ATOM 1492 N N . GLU A 1 184 ? -10.301 14.682 23.381 1.00 87.88 184 GLU A N 1
ATOM 1493 C CA . GLU A 1 184 ? -9.129 13.955 23.870 1.00 87.88 184 GLU A CA 1
ATOM 1494 C C . GLU A 1 184 ? -9.436 12.451 23.986 1.00 87.88 184 GLU A C 1
ATOM 1496 O O . GLU A 1 184 ? -10.487 12.082 24.529 1.00 87.88 184 GLU A O 1
ATOM 1501 N N . PRO A 1 185 ? -8.563 11.569 23.463 1.00 90.62 185 PRO A N 1
ATOM 1502 C CA . PRO A 1 185 ? -8.773 10.133 23.555 1.00 90.62 185 PRO A CA 1
ATOM 1503 C C . PRO A 1 185 ? -8.794 9.663 25.012 1.00 90.62 185 PRO A C 1
ATOM 1505 O O . PRO A 1 185 ? -7.854 9.925 25.764 1.00 90.62 185 PRO A O 1
ATOM 1508 N N . ILE A 1 186 ? -9.812 8.889 25.380 1.00 91.81 186 ILE A N 1
ATOM 1509 C CA . ILE A 1 186 ? -9.872 8.180 26.666 1.00 91.81 186 ILE A CA 1
ATOM 1510 C C . ILE A 1 186 ? -9.560 6.699 26.461 1.00 91.81 186 ILE A C 1
ATOM 1512 O O . ILE A 1 186 ? -9.636 6.177 25.346 1.00 91.81 186 ILE A O 1
ATOM 1516 N N . THR A 1 187 ? -9.213 5.996 27.532 1.00 94.88 187 THR A N 1
ATOM 1517 C CA . THR A 1 187 ? -9.029 4.541 27.473 1.00 94.88 187 THR A CA 1
ATOM 1518 C C . THR A 1 187 ? -10.371 3.821 27.339 1.00 94.88 187 THR A C 1
ATOM 1520 O O . THR A 1 187 ? -11.398 4.278 27.850 1.00 94.88 187 THR A O 1
ATOM 1523 N N . ILE A 1 188 ? -10.376 2.638 26.717 1.00 94.69 188 ILE A N 1
ATOM 1524 C CA . ILE A 1 188 ? -11.585 1.797 26.674 1.00 94.69 188 ILE A CA 1
ATOM 1525 C C . ILE A 1 188 ? -12.047 1.407 28.088 1.00 94.69 188 ILE A C 1
ATOM 1527 O O . ILE A 1 188 ? -13.247 1.308 28.338 1.00 94.69 188 ILE A O 1
ATOM 1531 N N . SER A 1 189 ? -11.126 1.266 29.050 1.00 94.38 189 SER A N 1
ATOM 1532 C CA . SER A 1 189 ? -11.491 1.009 30.448 1.00 94.38 189 SER A CA 1
ATOM 1533 C C . SER A 1 189 ? -12.273 2.162 31.083 1.00 94.38 189 SER A C 1
ATOM 1535 O O . SER A 1 189 ? -13.131 1.907 31.930 1.00 94.38 189 SER A O 1
ATOM 1537 N N . GLU A 1 190 ? -11.978 3.412 30.723 1.00 94.31 190 GLU A N 1
ATOM 1538 C CA . GLU A 1 190 ? -12.749 4.576 31.171 1.00 94.31 190 GLU A CA 1
ATOM 1539 C C . GLU A 1 190 ? -14.114 4.608 30.490 1.00 94.31 190 GLU A C 1
ATOM 1541 O O . GLU A 1 190 ? -15.124 4.747 31.180 1.00 94.31 190 GLU A O 1
ATOM 1546 N N . LEU A 1 191 ? -14.164 4.362 29.176 1.00 93.88 191 LEU A N 1
ATOM 1547 C CA . LEU A 1 191 ? -15.426 4.261 28.439 1.00 93.88 191 LEU A CA 1
ATOM 1548 C C . LEU A 1 191 ? -16.346 3.174 29.021 1.00 93.88 191 LEU A C 1
ATOM 1550 O O . LEU A 1 191 ? -17.543 3.398 29.187 1.00 93.88 191 LEU A O 1
ATOM 1554 N N . ALA A 1 192 ? -15.797 2.020 29.405 1.00 95.06 192 ALA A N 1
ATOM 1555 C CA . ALA A 1 192 ? -16.560 0.934 30.013 1.00 95.06 192 ALA A CA 1
ATOM 1556 C C . ALA A 1 192 ? -17.248 1.357 31.326 1.00 95.06 192 ALA A C 1
ATOM 1558 O O . ALA A 1 192 ? -18.334 0.871 31.636 1.00 95.06 192 ALA A O 1
ATOM 1559 N N . LYS A 1 193 ? -16.668 2.281 32.107 1.00 95.50 193 LYS A N 1
ATOM 1560 C CA . LYS A 1 193 ? -17.339 2.834 33.299 1.00 95.50 193 LYS A CA 1
ATOM 1561 C C . LYS A 1 193 ? -18.562 3.655 32.895 1.00 95.50 193 LYS A C 1
ATOM 1563 O O . LYS A 1 193 ? -19.631 3.462 33.464 1.00 95.50 193 LYS A O 1
ATOM 1568 N N . THR A 1 194 ? -18.423 4.505 31.878 1.00 93.12 194 THR A N 1
ATOM 1569 C CA . THR A 1 194 ? -19.537 5.282 31.316 1.00 93.12 194 THR A CA 1
ATOM 1570 C C . THR A 1 194 ? -20.642 4.378 30.775 1.00 93.12 194 THR A C 1
ATOM 1572 O O . THR A 1 194 ? -21.814 4.639 31.023 1.00 93.12 194 THR A O 1
ATOM 1575 N N . HIS A 1 195 ? -20.294 3.288 30.086 1.00 94.44 195 HIS A N 1
ATOM 1576 C CA . HIS A 1 195 ? -21.281 2.326 29.596 1.00 94.44 195 HIS A CA 1
ATOM 1577 C C . HIS A 1 195 ? -22.047 1.632 30.727 1.00 94.44 195 HIS A C 1
ATOM 1579 O O . HIS A 1 195 ? -23.264 1.514 30.625 1.00 94.44 195 HIS A O 1
ATOM 1585 N N . ARG A 1 196 ? -21.387 1.238 31.826 1.00 95.00 196 ARG A N 1
ATOM 1586 C CA . ARG A 1 196 ? -22.093 0.668 32.993 1.00 95.00 196 ARG A CA 1
ATOM 1587 C C . ARG A 1 196 ? -23.116 1.649 33.562 1.00 95.00 196 ARG A C 1
ATOM 1589 O O . ARG A 1 196 ? -24.284 1.298 33.674 1.00 95.00 196 ARG A O 1
ATOM 1596 N N . VAL A 1 197 ? -22.700 2.894 33.802 1.00 94.12 197 VAL A N 1
ATOM 1597 C CA . VAL A 1 197 ? -23.595 3.954 34.300 1.00 94.12 197 VAL A CA 1
ATOM 1598 C C . VAL A 1 197 ? -24.769 4.185 33.346 1.00 94.12 197 VAL A C 1
ATOM 1600 O O . VAL A 1 197 ? -25.902 4.332 33.789 1.00 94.12 197 VAL A O 1
ATOM 1603 N N . HIS A 1 198 ? -24.530 4.176 32.033 1.00 93.00 198 HIS A N 1
ATOM 1604 C CA . HIS A 1 198 ? -25.605 4.308 31.050 1.00 93.00 198 HIS A CA 1
ATOM 1605 C C . HIS A 1 198 ? -26.627 3.164 31.157 1.00 93.00 198 HIS A C 1
ATOM 1607 O O . HIS A 1 198 ? -27.827 3.424 31.197 1.00 93.00 198 HIS A O 1
ATOM 1613 N N . HIS A 1 199 ? -26.169 1.914 31.266 1.00 92.75 199 HIS A N 1
ATOM 1614 C CA . HIS A 1 199 ? -27.058 0.757 31.403 1.00 92.75 199 HIS A CA 1
ATOM 1615 C C . HIS A 1 199 ? -27.839 0.730 32.726 1.00 92.75 199 HIS A C 1
ATOM 1617 O O . HIS A 1 199 ? -28.943 0.194 32.757 1.00 92.75 199 HIS A O 1
ATOM 1623 N N . GLU A 1 200 ? -27.316 1.337 33.792 1.00 92.00 200 GLU A N 1
ATOM 1624 C CA . GLU A 1 200 ? -28.041 1.528 35.058 1.00 92.00 200 GLU A CA 1
ATOM 1625 C C . GLU A 1 200 ? -29.163 2.578 34.949 1.00 92.00 200 GLU A C 1
ATOM 1627 O O . GLU A 1 200 ? -30.136 2.525 35.699 1.00 92.00 200 GLU A O 1
ATOM 1632 N N . GLN A 1 201 ? -29.040 3.536 34.024 1.00 92.69 201 GLN A N 1
ATOM 1633 C CA . GLN A 1 201 ? -29.966 4.668 33.882 1.00 92.69 201 GLN A CA 1
ATOM 1634 C C . GLN A 1 201 ? -31.135 4.406 32.926 1.00 92.69 201 GLN A C 1
ATOM 1636 O O . GLN A 1 201 ? -32.149 5.104 32.990 1.00 92.69 201 GLN A O 1
ATOM 1641 N N . ILE A 1 202 ? -31.010 3.435 32.022 1.00 89.50 202 ILE A N 1
ATOM 1642 C CA . ILE A 1 202 ? -32.026 3.158 31.002 1.00 89.50 202 ILE A CA 1
ATOM 1643 C C . ILE A 1 202 ? -33.054 2.126 31.477 1.00 89.50 202 ILE A C 1
ATOM 1645 O O . ILE A 1 202 ? -32.730 1.089 32.052 1.00 89.50 202 ILE A O 1
ATOM 1649 N N . ALA A 1 203 ? -34.328 2.384 31.176 1.00 76.81 203 ALA A N 1
ATOM 1650 C CA . ALA A 1 203 ? -35.430 1.468 31.457 1.00 76.81 203 ALA A CA 1
ATOM 1651 C C . ALA A 1 203 ? -35.545 0.398 30.353 1.00 76.81 203 ALA A C 1
ATOM 1653 O O . ALA A 1 203 ? -36.481 0.402 29.553 1.00 76.81 203 ALA A O 1
ATOM 1654 N N . GLY A 1 204 ? -34.562 -0.503 30.286 1.00 75.25 204 GLY A N 1
ATOM 1655 C CA . GLY A 1 204 ? -34.544 -1.642 29.362 1.00 75.25 204 GLY A CA 1
ATOM 1656 C C . GLY A 1 204 ? -33.287 -1.725 28.488 1.00 75.25 204 GLY A C 1
ATOM 1657 O O . GLY A 1 204 ? -32.449 -0.829 28.518 1.00 75.25 204 GLY A O 1
ATOM 1658 N N . PRO A 1 205 ? -33.128 -2.814 27.712 1.00 77.06 205 PRO A N 1
ATOM 1659 C CA . PRO A 1 205 ? -31.936 -3.026 26.901 1.00 77.06 205 PRO A CA 1
ATOM 1660 C C . PRO A 1 205 ? -31.859 -2.032 25.740 1.00 77.06 205 PRO A C 1
ATOM 1662 O O . PRO A 1 205 ? -32.880 -1.632 25.171 1.00 77.06 205 PRO A O 1
ATOM 1665 N N . VAL A 1 206 ? -30.635 -1.706 25.329 1.00 86.31 206 VAL A N 1
ATOM 1666 C CA . VAL A 1 206 ? -30.396 -0.993 24.073 1.00 86.31 206 VAL A CA 1
ATOM 1667 C C . VAL A 1 206 ? -30.778 -1.930 22.926 1.00 86.31 206 VAL A C 1
ATOM 1669 O O . VAL A 1 206 ? -30.275 -3.048 22.826 1.00 86.31 206 VAL A O 1
ATOM 1672 N N . LYS A 1 207 ? -31.698 -1.494 22.062 1.00 87.00 207 LYS A N 1
ATOM 1673 C CA . LYS A 1 207 ? -32.151 -2.285 20.911 1.00 87.00 207 LYS A CA 1
ATOM 1674 C C . LYS A 1 207 ? -31.418 -1.858 19.648 1.00 87.00 207 LYS A C 1
ATOM 1676 O O . LYS A 1 207 ? -31.470 -0.692 19.268 1.00 87.00 207 LYS A O 1
ATOM 1681 N N . ILE A 1 208 ? -30.813 -2.825 18.968 1.00 83.50 208 ILE A N 1
ATOM 1682 C CA . ILE A 1 208 ? -30.279 -2.653 17.617 1.00 83.50 208 ILE A CA 1
ATOM 1683 C C . ILE A 1 208 ? -31.449 -2.845 16.646 1.00 83.50 208 ILE A C 1
ATOM 1685 O O . ILE A 1 208 ? -31.984 -3.945 16.527 1.00 83.50 208 ILE A O 1
ATOM 1689 N N . LEU A 1 209 ? -31.897 -1.760 16.011 1.00 84.25 209 LEU A N 1
ATOM 1690 C CA . LEU A 1 209 ? -33.055 -1.775 15.101 1.00 84.25 209 LEU A CA 1
ATOM 1691 C C . LEU A 1 209 ? -32.662 -2.121 13.661 1.00 84.25 209 LEU A C 1
ATOM 1693 O O . LEU A 1 209 ? -33.433 -2.727 12.923 1.00 84.25 209 LEU A O 1
ATOM 1697 N N . SER A 1 210 ? -31.449 -1.739 13.284 1.00 80.81 210 SER A N 1
ATOM 1698 C CA . SER A 1 210 ? -30.798 -2.040 12.018 1.00 80.81 210 SER A CA 1
ATOM 1699 C C . SER A 1 210 ? -29.300 -2.092 12.271 1.00 80.81 210 SER A C 1
ATOM 1701 O O . SER A 1 210 ? -28.810 -1.369 13.138 1.00 80.81 210 SER A O 1
ATOM 1703 N N . SER A 1 211 ? -28.584 -2.930 11.529 1.00 82.06 211 SER A N 1
ATOM 1704 C CA . SER A 1 211 ? -27.129 -2.951 11.588 1.00 82.06 211 SER A CA 1
ATOM 1705 C C . SER A 1 211 ? -26.515 -3.220 10.223 1.00 82.06 211 SER A C 1
ATOM 1707 O O . SER A 1 211 ? -26.975 -4.068 9.454 1.00 82.06 211 SER A O 1
ATOM 1709 N N . ASN A 1 212 ? -25.439 -2.501 9.934 1.00 83.19 212 ASN A N 1
ATOM 1710 C CA . ASN A 1 212 ? -24.474 -2.857 8.911 1.00 83.19 212 ASN A CA 1
ATOM 1711 C C . ASN A 1 212 ? -23.096 -2.964 9.565 1.00 83.19 212 ASN A C 1
ATOM 1713 O O . ASN A 1 212 ? -22.632 -2.011 10.186 1.00 83.19 212 ASN A O 1
ATOM 1717 N N . TYR A 1 213 ? -22.454 -4.122 9.412 1.00 89.81 213 TYR A N 1
ATOM 1718 C CA . TYR A 1 213 ? -21.098 -4.3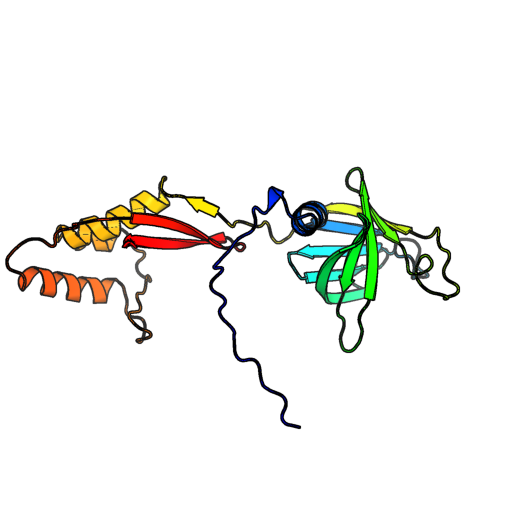66 9.893 1.00 89.81 213 TYR A CA 1
ATOM 1719 C C . TYR A 1 213 ? -20.184 -4.610 8.703 1.00 89.81 213 TYR A C 1
ATOM 1721 O O . TYR A 1 213 ? -20.452 -5.466 7.854 1.00 89.81 213 TYR A O 1
ATOM 1729 N N . GLU A 1 214 ? -19.095 -3.862 8.646 1.00 87.56 214 GLU A N 1
ATOM 1730 C CA . GLU A 1 214 ? -18.116 -3.974 7.576 1.00 87.56 214 GLU A CA 1
ATOM 1731 C C . GLU A 1 214 ? -16.718 -3.633 8.070 1.00 87.56 214 GLU A C 1
ATOM 1733 O O . GLU A 1 214 ? -16.532 -2.941 9.072 1.00 87.56 214 GLU A O 1
ATOM 1738 N N . VAL A 1 215 ? -15.727 -4.131 7.340 1.00 88.12 215 VAL A N 1
ATOM 1739 C CA . VAL A 1 215 ? -14.326 -3.794 7.555 1.00 88.12 215 VAL A CA 1
ATOM 1740 C C . VAL A 1 215 ? -13.730 -3.330 6.239 1.00 88.12 215 VAL A C 1
ATOM 1742 O O . VAL A 1 215 ? -13.837 -4.007 5.212 1.00 88.12 215 VAL A O 1
ATOM 1745 N N . VAL A 1 216 ? -13.083 -2.170 6.294 1.00 86.56 216 VAL A N 1
ATOM 1746 C CA . VAL A 1 216 ? -12.322 -1.577 5.197 1.00 86.56 216 VAL A CA 1
ATOM 1747 C C . VAL A 1 216 ? -10.849 -1.617 5.572 1.00 86.56 216 VAL A C 1
ATOM 1749 O O . VAL A 1 216 ? -10.455 -1.078 6.604 1.00 86.56 216 VAL A O 1
ATOM 1752 N N . ALA A 1 217 ? -10.016 -2.232 4.739 1.00 80.38 217 ALA A N 1
ATOM 1753 C CA . ALA A 1 217 ? -8.572 -2.086 4.839 1.00 80.38 217 ALA A CA 1
ATOM 1754 C C . ALA A 1 217 ? -8.096 -0.984 3.888 1.00 80.38 217 ALA A C 1
ATOM 1756 O O . ALA A 1 217 ? -8.538 -0.914 2.740 1.00 80.38 217 ALA A O 1
ATOM 1757 N N . THR A 1 218 ? -7.185 -0.131 4.347 1.00 73.19 218 THR A N 1
ATOM 1758 C CA . THR A 1 218 ? -6.475 0.825 3.493 1.00 73.19 218 THR A CA 1
ATOM 1759 C C . THR A 1 218 ? -5.267 0.171 2.839 1.00 73.19 218 THR A C 1
ATOM 1761 O O . THR A 1 218 ? -4.805 -0.890 3.255 1.00 73.19 218 THR A O 1
ATOM 1764 N N . ALA A 1 219 ? -4.696 0.845 1.843 1.00 62.41 219 ALA A N 1
ATOM 1765 C CA . ALA A 1 219 ? -3.617 0.290 1.036 1.00 62.41 219 ALA A CA 1
ATOM 1766 C C . ALA A 1 219 ? -2.373 -0.096 1.865 1.00 62.41 219 ALA A C 1
ATOM 1768 O O . ALA A 1 219 ? -1.660 -1.028 1.518 1.00 62.41 219 ALA A O 1
ATOM 1769 N N . ASN A 1 220 ? -2.138 0.565 3.005 1.00 59.91 220 ASN A N 1
ATOM 1770 C CA . ASN A 1 220 ? -1.059 0.236 3.946 1.00 59.91 220 ASN A CA 1
ATOM 1771 C C . ASN A 1 220 ? -1.378 -0.928 4.912 1.00 59.91 220 ASN A C 1
ATOM 1773 O O . ASN A 1 220 ? -0.522 -1.304 5.710 1.00 59.91 220 ASN A O 1
ATOM 1777 N N . GLY A 1 221 ? -2.581 -1.501 4.846 1.00 70.81 221 GLY A N 1
ATOM 1778 C CA . GLY A 1 221 ? -3.036 -2.616 5.676 1.00 70.81 221 GLY A CA 1
ATOM 1779 C C . GLY A 1 221 ? -3.715 -2.228 6.988 1.00 70.81 221 GLY A C 1
ATOM 1780 O O . GLY A 1 221 ? -4.100 -3.132 7.729 1.00 70.81 221 GLY A O 1
ATOM 1781 N N . ASN A 1 222 ? -3.890 -0.935 7.290 1.00 80.12 222 ASN A N 1
ATOM 1782 C CA . ASN A 1 222 ? -4.711 -0.535 8.435 1.00 80.12 222 ASN A CA 1
ATOM 1783 C C . ASN A 1 222 ? -6.164 -0.936 8.175 1.00 80.12 222 ASN A C 1
ATOM 1785 O O . ASN A 1 222 ? -6.681 -0.696 7.086 1.00 80.12 222 ASN A O 1
ATOM 1789 N N . LYS A 1 223 ? -6.820 -1.521 9.175 1.00 87.06 223 LYS A N 1
ATOM 1790 C CA . LYS A 1 223 ? -8.224 -1.930 9.099 1.00 87.06 223 LYS A CA 1
ATOM 1791 C C . LYS A 1 223 ? -9.097 -0.973 9.901 1.00 87.06 223 LYS A C 1
ATOM 1793 O O . LYS A 1 223 ? -8.726 -0.568 11.001 1.00 87.06 223 LYS A O 1
ATOM 1798 N N . TYR A 1 224 ? -10.262 -0.663 9.354 1.00 89.12 224 TYR A N 1
ATOM 1799 C CA . TYR A 1 224 ? -11.280 0.192 9.945 1.00 89.12 224 TYR A CA 1
ATOM 1800 C C . TYR A 1 224 ? -12.587 -0.591 9.976 1.00 89.12 224 TYR A C 1
ATOM 1802 O O . TYR A 1 224 ? -13.112 -0.967 8.928 1.00 89.12 224 TYR A O 1
ATOM 1810 N N . GLY A 1 225 ? -13.067 -0.891 11.181 1.00 87.38 225 GLY A N 1
ATOM 1811 C CA . GLY A 1 225 ? -14.374 -1.499 11.392 1.00 87.38 225 GLY A CA 1
ATOM 1812 C C . GLY A 1 225 ? -15.445 -0.422 11.461 1.00 87.38 225 GLY A C 1
ATOM 1813 O O . GLY A 1 225 ? -15.290 0.545 12.207 1.00 87.38 225 GLY A O 1
ATOM 1814 N N . HIS A 1 226 ? -16.523 -0.588 10.705 1.00 81.62 226 HIS A N 1
ATOM 1815 C CA . HIS A 1 226 ? -17.672 0.301 10.762 1.00 81.62 226 HIS A CA 1
ATOM 1816 C C . HIS A 1 226 ? -18.913 -0.453 11.227 1.00 81.62 226 HIS A C 1
ATOM 1818 O O . HIS A 1 226 ? -19.169 -1.585 10.809 1.00 81.62 226 HIS A O 1
ATOM 1824 N N . ALA A 1 227 ? -19.684 0.214 12.081 1.00 83.44 227 ALA A N 1
ATOM 1825 C CA . ALA A 1 227 ? -20.982 -0.238 12.542 1.00 83.44 227 ALA A CA 1
ATOM 1826 C C . ALA A 1 227 ? -21.944 0.953 12.587 1.00 83.44 227 ALA A C 1
ATOM 1828 O O . ALA A 1 227 ? -21.635 1.952 13.242 1.00 83.44 227 ALA A O 1
ATOM 1829 N N . TRP A 1 228 ? -23.080 0.847 11.898 1.00 75.44 228 TRP A N 1
ATOM 1830 C CA . TRP A 1 228 ? -24.159 1.841 11.915 1.00 75.44 228 TRP A CA 1
ATOM 1831 C C . TRP A 1 228 ? -25.528 1.210 11.649 1.00 75.44 228 TRP A C 1
ATOM 1833 O O . TRP A 1 228 ? -25.569 0.052 11.165 1.00 75.44 228 TRP A O 1
#

pLDDT: mean 80.6, std 16.05, range [36.0, 97.19]

Organism: NCBI:txid408172

Secondary structure (DSSP, 8-state):
-PPPP--------S----GGG-HHHHHHHHH-EEEEEE-SS-SSTT-EEEEEEETTEEEEEEE-TTS-EEEEEEEEEEEEEETTEEEEEE--TT--EEEEEEEETTEEEEE-STTTSSSSS-TT-EEEEEEEE--S-----EEESSSHHHHHHHHHHHHHHTT-HHHHHHTS-TT-EE-STTPPPEEHHHHHHHHHHHHHHSSSPPP--S--EEEEE-TTS-EEEEE-

Radius of gyration: 25.86 Å; chains: 1; bounding box: 68×50×65 Å

=== Feature glossary ===
Feature key, reading from the visual/contextual features back to the raw sequence:

Rendered structure images. Structure images are PyMOL renders from six orthogonal camera directions. Cartoon representation draws helices as coils and strands as arrows; sticks shows the backbone as bonds; surface shows the solvent-excluded envelope. Rainbow coloring maps sequence position to hue (blue→red, N→C); chain coloring assigns a distinct color per polypeptide.

Contact-map, Ramachandran, and PAE plots. Three diagnostic plots accompany the record. The Cα contact map visualizes the tertiary structure as a 2D adjacency matrix (8 Å cutoff, sequence-local contacts suppressed). The Ramachandran plot shows the distribution of backbone (φ, ψ) torsions, with points in the α and β basins reflecting secondary structure content. The PAE plot shows AlphaFold's inter-residue confidence as a color matrix.

InterPro / GO / CATH / organism. The annotation block draws on four external resources. InterPro: which protein families and domains the sequence belongs to. GO: standardized terms for what the protein does, what process it participates in, and where in the cell it acts. CATH: which structural fold it has in the CATH hierarchy. Organism: the species of origin.

Nearest PDB structures. Structural nearest neighbors (via Foldseek easy-search vs the PDB). Reported per hit: target PDB id, E-value, and alignment TM-score. A TM-score above ~0.5 is the conventional threshold for 'same fold'.

Predicted aligned error. Predicted aligned error is AlphaFold's pairwise confidence. Unlike pLDDT (per-residue), PAE is per-residue-pair and captures whether two parts of the structure are correctly placed relative to each other. Units are ångströms of expected positional error.

Solvent-accessible surface area. SASA measures how much of the protein is reachable by solvent. It is computed by rolling a water-sized probe over the atomic surface and summing the exposed area (Å²). Per-residue SASA distinguishes core (buried, low SASA) from surface (exposed, high SASA) residues; total SASA is a whole-molecule size measure.

B-factor. Crystallographic B-factors measure how much each atom's electron density is smeared out, in Å². They rise in mobile loops and surface residues and fall in the buried interior. In AlphaFold models this column is repurposed to hold pLDDT instead.

pLDDT. For AlphaFold models, the B-factor field carries pLDDT — the model's own estimate of local accuracy on a 0–100 scale. Regions with pLDDT<50 should be treated as essentially unmodeled; they often correspond to intrinsically disordered segments.

Backbone torsions (φ/ψ). φ (phi) and ψ (psi) are the two rotatable backbone dihedrals per residue: φ is the C(i-1)–N–Cα–C torsion, ψ is the N–Cα–C–N(i+1) torsion, both in degrees on (−180°, 180°]. α-helical residues cluster near (−60°, −45°); β-strand residues near (−120°, +130°). A Ramachandran plot is simply a scatter of (φ, ψ) for every residue.

Radius of gyration, Cα contacts, bounding box. Radius of gyration (Rg) is the root-mean-square distance of Cα atoms from their centroid — a single number for overall size and compactness. A globular domain of N residues has Rg ≈ 2.2·N^0.38 Å; an extended or disordered chain has a much larger Rg. The Cα contact count is the number of residue pairs whose Cα atoms are within 8 Å and are more than four positions apart in sequence — a standard proxy for tertiary packing density. The bounding box is the smallest axis-aligned box enclosing all Cα atoms.

Secondary structure (3-state, P-SEA). Three-state secondary structure (P-SEA) collapses the eight DSSP classes into helix (a), strand (b), and coil (c). P-SEA assigns these from Cα geometry alone — distances and angles — without requiring backbone oxygens, so it works on any Cα trace.

Secondary structure (8-state, DSSP). Secondary structure is the local, repeating backbone conformation. DSSP classifies it into eight states by reading the hydrogen-bond network: three helix types (H, G, I), two β types (E, B), two non-regular types (T, S), and unstructured coil (-).

Foldseek 3Di. The Foldseek 3Di string encodes local tertiary geometry as a 20-letter alphabet — one character per residue — derived from the relative positions of nearby Cα atoms. Unlike the amino-acid sequence, 3Di is a direct function of the 3D structure, so two proteins with the same fold have similar 3Di strings even at low sequence identity.

mmCIF coordinates. Structure coordinates are given as an mmCIF _atom_site loop: one row per atom with element, residue name, chain id, sequence number, and x/y/z position in Å. Only the four main-chain atoms per residue are included here; side chains are omitted to keep the record compact.

Sequence. This is the polypeptide sequence — one letter per residue, N-terminus first. Length ranges from a few dozen residues for small domains to over a thousand for large multi-domain proteins.